Protein AF-A0A961DF35-F1 (afdb_monomer)

Structure (mmCIF, N/CA/C/O backbone):
data_AF-A0A961DF35-F1
#
_entry.id   AF-A0A961DF35-F1
#
loop_
_atom_site.group_PDB
_atom_site.id
_atom_site.type_symbol
_atom_site.label_atom_id
_atom_site.label_alt_id
_atom_site.label_comp_id
_atom_site.label_asym_id
_atom_site.label_entity_id
_atom_site.label_seq_id
_atom_site.pdbx_PDB_ins_code
_atom_site.Cartn_x
_atom_site.Cartn_y
_atom_site.Cartn_z
_atom_site.occupancy
_atom_site.B_iso_or_equiv
_atom_site.auth_seq_id
_atom_site.auth_comp_id
_atom_site.auth_asym_id
_atom_site.auth_atom_id
_atom_site.pdbx_PDB_model_num
ATOM 1 N N . MET A 1 1 ? -2.029 -60.016 58.759 1.00 46.59 1 MET A N 1
ATOM 2 C CA . MET A 1 1 ? -1.658 -59.426 57.454 1.00 46.59 1 MET A CA 1
ATOM 3 C C . MET A 1 1 ? -2.921 -59.156 56.657 1.00 46.59 1 MET A C 1
ATOM 5 O O . MET A 1 1 ? -3.630 -60.114 56.382 1.00 46.59 1 MET A O 1
ATOM 9 N N . LYS A 1 2 ? -3.191 -57.872 56.379 1.00 39.09 2 LYS A N 1
ATOM 10 C CA . LYS A 1 2 ? -4.059 -57.264 55.343 1.00 39.09 2 LYS A CA 1
ATOM 11 C C . LYS A 1 2 ? -4.532 -55.907 55.885 1.00 39.09 2 LYS A C 1
ATOM 13 O 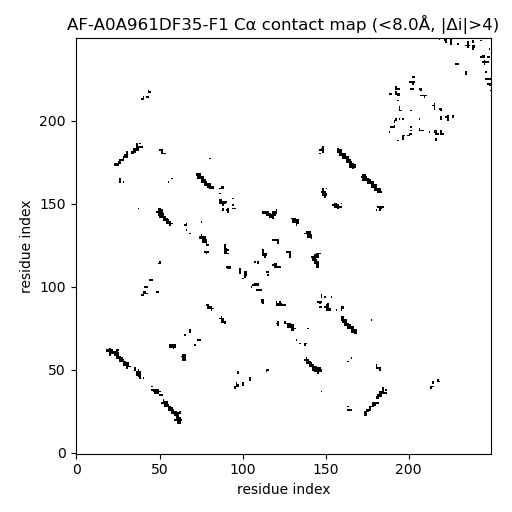O . LYS A 1 2 ? -5.566 -55.815 56.534 1.00 39.09 2 LYS A O 1
ATOM 18 N N . SER A 1 3 ? -3.703 -54.880 55.704 1.00 43.97 3 SER A N 1
ATOM 19 C CA . SER A 1 3 ? -4.090 -53.484 55.917 1.00 43.97 3 SER A CA 1
ATOM 20 C C . SER A 1 3 ? -4.811 -52.990 54.663 1.00 43.97 3 SER A C 1
ATOM 22 O O . SER A 1 3 ? -4.220 -52.988 53.583 1.00 43.97 3 SER A O 1
ATOM 24 N N . ASN A 1 4 ? -6.069 -52.580 54.802 1.00 43.69 4 ASN A N 1
ATOM 25 C CA . ASN A 1 4 ? -6.800 -51.889 53.746 1.00 43.69 4 ASN A CA 1
ATOM 26 C C . ASN A 1 4 ? -6.374 -50.418 53.738 1.00 43.69 4 ASN A C 1
ATOM 28 O O . ASN A 1 4 ? -6.646 -49.679 54.683 1.00 43.69 4 ASN A O 1
ATOM 32 N N . LEU A 1 5 ? -5.670 -50.015 52.682 1.00 39.44 5 LEU A N 1
ATOM 33 C CA . LEU A 1 5 ? -5.287 -48.633 52.433 1.00 39.44 5 LEU A CA 1
ATOM 34 C C . LEU A 1 5 ? -6.468 -47.923 51.756 1.00 39.44 5 LEU A C 1
ATOM 36 O O . LEU A 1 5 ? -6.766 -48.179 50.591 1.00 39.44 5 LEU A O 1
ATOM 40 N N . HIS A 1 6 ? -7.165 -47.060 52.494 1.00 45.16 6 HIS A N 1
ATOM 41 C CA . HIS A 1 6 ? -8.180 -46.177 51.926 1.00 45.16 6 HIS A CA 1
ATOM 42 C C . HIS A 1 6 ? -7.489 -44.996 51.237 1.00 45.16 6 HIS A C 1
ATOM 44 O O . HIS A 1 6 ? -6.895 -44.141 51.892 1.00 45.16 6 HIS A O 1
ATOM 50 N N . LEU A 1 7 ? -7.555 -44.968 49.906 1.00 39.41 7 LEU A N 1
ATOM 51 C CA . LEU A 1 7 ? -7.076 -43.863 49.087 1.00 39.41 7 LEU A CA 1
ATOM 52 C C . LEU A 1 7 ? -8.124 -42.738 49.127 1.00 39.41 7 LEU A C 1
ATOM 54 O O . LEU A 1 7 ? -9.166 -42.828 48.482 1.00 39.41 7 LEU A O 1
ATOM 58 N N . ILE A 1 8 ? -7.873 -41.699 49.923 1.00 47.50 8 ILE A N 1
ATOM 59 C CA . ILE A 1 8 ? -8.670 -40.467 49.909 1.00 47.50 8 ILE A CA 1
ATOM 60 C C . ILE A 1 8 ? -8.190 -39.638 48.715 1.00 47.50 8 ILE A C 1
ATOM 62 O O . ILE A 1 8 ? -7.089 -39.090 48.736 1.00 47.50 8 ILE A O 1
ATOM 66 N N . ALA A 1 9 ? -9.004 -39.563 47.663 1.00 43.66 9 ALA A N 1
ATOM 67 C CA . ALA A 1 9 ? -8.786 -38.630 46.567 1.00 43.66 9 ALA A CA 1
ATOM 68 C C . ALA A 1 9 ? -9.119 -37.212 47.058 1.00 43.66 9 ALA A C 1
ATOM 70 O O . ALA A 1 9 ? -10.285 -36.839 47.179 1.00 43.66 9 ALA A O 1
ATOM 71 N N . ALA A 1 10 ? -8.090 -36.432 47.386 1.00 44.31 10 ALA A N 1
ATOM 72 C CA . ALA A 1 10 ? -8.235 -35.007 47.639 1.00 44.31 10 ALA A CA 1
ATOM 73 C C . ALA A 1 10 ? -8.500 -34.297 46.304 1.00 44.31 10 ALA A C 1
ATOM 75 O O . ALA A 1 10 ? -7.601 -34.146 45.478 1.00 44.31 10 ALA A O 1
ATOM 76 N N . LEU A 1 11 ? -9.750 -33.885 46.084 1.00 46.22 11 LEU A N 1
ATOM 77 C CA . LEU A 1 11 ? -10.128 -33.010 44.982 1.00 46.22 11 LEU A CA 1
ATOM 78 C C . LEU A 1 11 ? -9.586 -31.607 45.282 1.00 46.22 11 LEU A C 1
ATOM 80 O O . LEU A 1 11 ? -10.230 -30.796 45.944 1.00 46.22 11 LEU A O 1
ATOM 84 N N . THR A 1 12 ? -8.364 -31.333 44.837 1.00 44.91 12 THR A N 1
ATOM 85 C CA . THR A 1 12 ? -7.814 -29.980 44.821 1.00 44.91 12 THR A CA 1
ATOM 86 C C . THR A 1 12 ? -8.573 -29.173 43.771 1.00 44.91 12 THR A C 1
ATOM 88 O O . THR A 1 12 ? -8.326 -29.329 42.575 1.00 44.91 12 THR A O 1
ATOM 91 N N . LEU A 1 13 ? -9.503 -28.314 44.201 1.00 45.47 13 LEU A N 1
ATOM 92 C CA . LEU A 1 13 ? -9.942 -27.194 43.373 1.00 45.47 13 LEU A CA 1
ATOM 93 C C . LEU A 1 13 ? -8.718 -26.301 43.141 1.00 45.47 13 LEU A C 1
ATOM 95 O O . LEU A 1 13 ? -8.320 -25.551 44.031 1.00 45.47 13 LEU A O 1
ATOM 99 N N . LEU A 1 14 ? -8.105 -26.397 41.959 1.00 47.91 14 LEU A N 1
ATOM 100 C CA . LEU A 1 14 ? -7.255 -25.313 41.488 1.00 47.91 14 LEU A CA 1
ATOM 101 C C . LEU A 1 14 ? -8.181 -24.114 41.248 1.00 47.91 14 LEU A C 1
ATOM 103 O O . LEU A 1 14 ? -9.128 -24.249 40.468 1.00 47.91 14 LEU A O 1
ATOM 107 N N . PRO A 1 15 ? -7.959 -22.954 41.889 1.00 42.84 15 PRO A N 1
ATOM 108 C CA . PRO A 1 15 ? -8.622 -21.747 41.440 1.00 42.84 15 PRO A CA 1
ATOM 109 C C . PRO A 1 15 ? -8.189 -21.529 39.991 1.00 42.84 15 PRO A C 1
ATOM 111 O O . PRO A 1 15 ? -6.993 -21.476 39.696 1.00 42.84 15 PRO A O 1
ATOM 114 N N . ALA A 1 16 ? -9.157 -21.448 39.078 1.00 50.25 16 ALA A N 1
ATOM 115 C CA . ALA A 1 16 ? -8.891 -20.889 37.768 1.00 50.25 16 ALA A CA 1
ATOM 116 C C . ALA A 1 16 ? -8.301 -19.499 38.025 1.00 50.25 16 ALA A C 1
ATOM 118 O O . ALA A 1 16 ? -8.967 -18.634 38.595 1.00 50.25 16 ALA A O 1
ATOM 119 N N . LEU A 1 17 ? -7.026 -19.317 37.682 1.00 45.19 17 LEU A N 1
ATOM 120 C CA . LEU A 1 17 ? -6.417 -18.003 37.571 1.00 45.19 17 LEU A CA 1
ATOM 121 C C . LEU A 1 17 ? -7.145 -17.306 36.423 1.00 45.19 17 LEU A C 1
ATOM 123 O O . LEU A 1 17 ? -6.723 -17.368 35.273 1.00 45.19 17 LEU A O 1
ATOM 127 N N . GLY A 1 18 ? -8.300 -16.718 36.728 1.00 45.34 18 GLY A N 1
ATOM 128 C CA . GLY A 1 18 ? -8.910 -15.735 35.861 1.00 45.34 18 GLY A CA 1
ATOM 129 C C . GLY A 1 18 ? -7.919 -14.590 35.787 1.00 45.34 18 GLY A C 1
ATOM 130 O O . GLY A 1 18 ? -7.706 -13.892 36.780 1.00 45.34 18 GLY A O 1
ATOM 131 N N . PHE A 1 19 ? -7.270 -14.426 34.638 1.00 51.25 19 PHE A N 1
ATOM 132 C CA . PHE A 1 19 ? -6.695 -13.138 34.301 1.00 51.25 19 PHE A CA 1
ATOM 133 C C . PHE A 1 19 ? -7.873 -12.178 34.310 1.00 51.25 19 PHE A C 1
ATOM 135 O O . PHE A 1 19 ? -8.698 -12.220 33.410 1.00 51.25 19 PHE A O 1
ATOM 142 N N . ALA A 1 20 ? -8.019 -11.391 35.372 1.00 46.53 20 ALA A N 1
ATOM 143 C CA . ALA A 1 20 ? -8.987 -10.318 35.361 1.00 46.53 20 ALA A CA 1
ATOM 144 C C . ALA A 1 20 ? -8.526 -9.350 34.268 1.00 46.53 20 ALA A C 1
ATOM 146 O O . ALA A 1 20 ? -7.586 -8.580 34.480 1.00 46.53 20 ALA A O 1
ATOM 147 N N . GLY A 1 21 ? -9.156 -9.410 33.090 1.00 53.19 21 GLY A N 1
ATOM 148 C CA . GLY A 1 21 ? -9.178 -8.261 32.193 1.00 53.19 21 GLY A CA 1
ATOM 149 C C . GLY A 1 21 ? -9.556 -7.050 33.039 1.00 53.19 21 GLY A C 1
ATOM 150 O O . GLY A 1 21 ? -10.399 -7.166 33.930 1.00 53.19 21 GLY A O 1
ATOM 151 N N . GLY A 1 22 ? -8.877 -5.917 32.857 1.00 61.47 22 GLY A N 1
ATOM 152 C CA . GLY A 1 22 ? -8.989 -4.733 33.723 1.00 61.47 22 GLY A CA 1
ATOM 153 C C . GLY A 1 22 ? -10.364 -4.043 33.716 1.00 61.47 22 GLY A C 1
ATOM 154 O O . GLY A 1 22 ? -10.433 -2.829 33.876 1.00 61.47 22 GLY A O 1
ATOM 155 N N . GLY A 1 23 ? -11.451 -4.779 33.470 1.00 83.44 23 GLY A N 1
ATOM 156 C CA . GLY A 1 23 ? -12.810 -4.298 33.265 1.00 83.44 23 GLY A CA 1
ATOM 157 C C . GLY A 1 23 ? -13.023 -3.672 31.890 1.00 83.44 23 GLY A C 1
ATOM 158 O O . GLY A 1 23 ? -14.072 -3.078 31.658 1.00 83.44 23 GLY A O 1
ATOM 159 N N . GLN A 1 24 ? -12.041 -3.765 30.990 1.00 91.56 24 GLN A N 1
ATOM 160 C CA . GLN A 1 24 ? -12.031 -3.070 29.706 1.00 91.56 24 GLN A CA 1
ATOM 161 C C . GLN A 1 24 ? -11.663 -4.019 28.575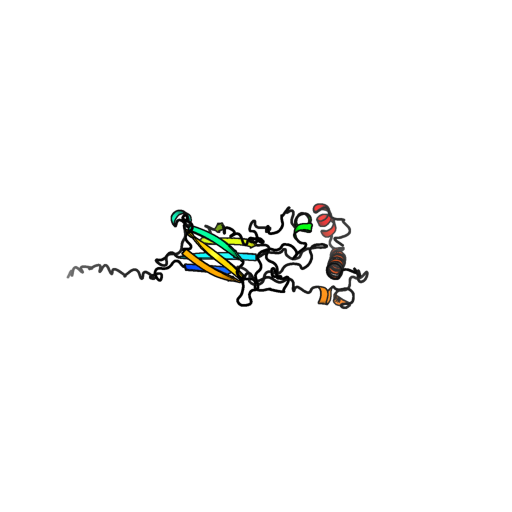 1.00 91.56 24 GLN A C 1
ATOM 163 O O . GLN A 1 24 ? -10.794 -4.879 28.722 1.00 91.56 24 GLN A O 1
ATOM 168 N N . TRP A 1 25 ? -12.328 -3.834 27.438 1.00 97.00 25 TRP A N 1
ATOM 169 C CA . TRP A 1 25 ? -11.960 -4.499 26.198 1.00 97.00 25 TRP A CA 1
ATOM 170 C C . TRP A 1 25 ? -10.562 -4.065 25.772 1.00 97.00 25 TRP A C 1
ATOM 172 O O . TRP A 1 25 ? -10.162 -2.920 25.977 1.00 97.00 25 TRP A O 1
ATOM 182 N N . THR A 1 26 ? -9.831 -4.978 25.148 1.00 98.00 26 THR A N 1
ATOM 183 C CA . THR A 1 26 ? -8.475 -4.715 24.664 1.00 98.00 26 THR A CA 1
ATOM 184 C C . THR A 1 26 ? -8.369 -5.118 23.204 1.00 98.00 26 THR A C 1
ATOM 186 O O . THR A 1 26 ? -8.870 -6.169 22.808 1.00 98.00 26 THR A O 1
ATOM 189 N N . VAL A 1 27 ? -7.690 -4.299 22.403 1.00 98.50 27 VAL A N 1
ATOM 190 C CA . VAL A 1 27 ? -7.292 -4.646 21.038 1.00 98.50 27 VAL A CA 1
ATOM 191 C C . VAL A 1 27 ? -5.782 -4.527 20.914 1.00 98.50 27 VAL A C 1
ATOM 193 O O . VAL A 1 27 ? -5.197 -3.509 21.279 1.00 98.50 27 VAL A O 1
ATOM 196 N N . VAL A 1 28 ? -5.154 -5.582 20.409 1.00 98.06 28 VAL A N 1
ATOM 197 C CA . VAL A 1 28 ? -3.741 -5.588 20.034 1.00 98.06 28 VAL A CA 1
ATOM 198 C C . VAL A 1 28 ? -3.697 -5.670 18.523 1.00 98.06 28 VAL A C 1
ATOM 200 O O . VAL A 1 28 ? -4.260 -6.600 17.951 1.00 98.06 28 VAL A O 1
ATOM 203 N N . ALA A 1 29 ? -3.053 -4.701 17.883 1.00 98.12 29 ALA A N 1
ATOM 204 C CA . ALA A 1 29 ? -2.941 -4.646 16.436 1.00 98.12 29 ALA A CA 1
ATOM 205 C C . ALA A 1 29 ? -1.481 -4.490 16.007 1.00 98.12 29 ALA A C 1
ATOM 207 O O . ALA A 1 29 ? -0.665 -3.928 16.741 1.00 98.12 29 ALA A O 1
ATOM 208 N N . TRP A 1 30 ? -1.147 -5.018 14.834 1.00 97.75 30 TRP A N 1
ATOM 209 C CA . TRP A 1 30 ? 0.216 -5.019 14.304 1.00 97.75 30 TRP A CA 1
ATOM 210 C C . TRP A 1 30 ? 0.219 -5.074 12.776 1.00 97.75 30 TRP A C 1
ATOM 212 O O . TRP A 1 30 ? -0.749 -5.501 12.150 1.00 97.75 30 TRP A O 1
ATOM 222 N N . ASN A 1 31 ? 1.337 -4.670 12.179 1.00 96.69 31 ASN A N 1
ATOM 223 C CA . ASN A 1 31 ? 1.632 -4.900 10.770 1.00 96.69 31 ASN A CA 1
ATOM 224 C C . ASN A 1 31 ? 2.370 -6.246 10.603 1.00 96.69 31 ASN A C 1
ATOM 226 O O . ASN A 1 31 ? 3.185 -6.608 11.452 1.00 96.69 31 ASN A O 1
ATOM 230 N N . ASN A 1 32 ? 2.087 -7.001 9.536 1.00 91.50 32 ASN A N 1
ATOM 231 C CA . ASN A 1 32 ? 2.604 -8.370 9.379 1.00 91.50 32 ASN A CA 1
ATOM 232 C C . ASN A 1 32 ? 4.050 -8.491 8.846 1.00 91.50 32 ASN A C 1
ATOM 234 O O . ASN A 1 32 ? 4.631 -9.566 8.978 1.00 91.50 32 ASN A O 1
ATOM 238 N N . LEU A 1 33 ? 4.620 -7.441 8.242 1.00 85.94 33 LEU A N 1
ATOM 239 C CA . LEU A 1 33 ? 5.850 -7.524 7.433 1.00 85.94 33 LEU A CA 1
ATOM 240 C C . LEU A 1 33 ? 6.929 -6.503 7.842 1.00 85.94 33 LEU A C 1
ATOM 242 O O . LEU A 1 33 ? 8.110 -6.708 7.575 1.00 85.94 33 LEU A O 1
ATOM 246 N N . GLY A 1 34 ? 6.546 -5.424 8.523 1.00 86.50 34 GLY A N 1
ATOM 247 C CA . GLY A 1 34 ? 7.361 -4.240 8.777 1.00 86.50 34 GLY A CA 1
ATOM 248 C C . GLY A 1 34 ? 7.177 -3.174 7.691 1.00 86.50 34 GLY A C 1
ATOM 249 O O . GLY A 1 34 ? 6.054 -2.796 7.362 1.00 86.50 34 GLY A O 1
ATOM 250 N N . MET A 1 35 ? 8.291 -2.662 7.160 1.00 93.12 35 MET A N 1
ATOM 251 C CA . MET A 1 35 ? 8.297 -1.691 6.059 1.00 93.12 35 MET A CA 1
ATOM 252 C C . MET A 1 35 ? 7.884 -2.356 4.748 1.00 93.12 35 MET A C 1
ATOM 254 O O . MET A 1 35 ? 8.651 -3.136 4.183 1.00 93.12 35 MET A O 1
ATOM 258 N N . HIS A 1 36 ? 6.704 -2.011 4.232 1.00 94.94 36 HIS A N 1
ATOM 259 C CA . HIS A 1 36 ? 6.323 -2.394 2.874 1.00 94.94 36 HIS A CA 1
ATOM 260 C C . HIS A 1 36 ? 7.026 -1.493 1.855 1.00 94.94 36 HIS A C 1
ATOM 262 O O . HIS A 1 36 ? 7.040 -0.273 2.005 1.00 94.94 36 HIS A O 1
ATOM 268 N N . CYS A 1 37 ? 7.615 -2.074 0.815 1.00 93.75 37 CYS A N 1
ATOM 269 C CA . CYS A 1 37 ? 8.193 -1.300 -0.283 1.00 93.75 37 CYS A CA 1
ATOM 270 C C . CYS A 1 37 ? 7.149 -1.123 -1.390 1.00 93.75 37 CYS A C 1
ATOM 272 O O . CYS A 1 37 ? 6.456 -2.077 -1.726 1.00 93.75 37 CYS A O 1
ATOM 274 N N . MET A 1 38 ? 7.064 0.060 -1.985 1.00 94.81 38 MET A N 1
ATOM 275 C CA . MET A 1 38 ? 6.257 0.317 -3.178 1.00 94.81 38 MET A CA 1
ATOM 276 C C . MET A 1 38 ? 7.079 1.051 -4.233 1.00 94.81 38 MET A C 1
ATOM 278 O O . MET A 1 38 ? 8.038 1.745 -3.901 1.00 94.81 38 MET A O 1
ATOM 282 N N . ASP A 1 39 ? 6.700 0.931 -5.501 1.00 95.06 39 ASP A N 1
ATOM 283 C CA . ASP A 1 39 ? 7.318 1.731 -6.556 1.00 95.06 39 ASP A CA 1
ATOM 284 C C . ASP A 1 39 ? 6.881 3.198 -6.499 1.00 95.06 39 ASP A C 1
ATOM 286 O O . ASP A 1 39 ? 5.720 3.521 -6.223 1.00 95.06 39 ASP A O 1
ATOM 290 N N . ASP A 1 40 ? 7.816 4.084 -6.842 1.00 93.81 40 ASP A N 1
ATOM 291 C CA . ASP A 1 40 ? 7.574 5.514 -7.028 1.00 93.81 40 ASP A CA 1
ATOM 292 C C . ASP A 1 40 ? 6.970 5.863 -8.403 1.00 93.81 40 ASP A C 1
ATOM 294 O O . ASP A 1 40 ? 6.584 7.016 -8.618 1.00 93.81 40 ASP A O 1
ATOM 298 N N . ASP A 1 41 ? 6.921 4.908 -9.336 1.00 95.31 41 ASP A N 1
ATOM 299 C CA . ASP A 1 41 ? 6.324 5.013 -10.671 1.00 95.31 41 ASP A CA 1
ATOM 300 C C . ASP A 1 41 ? 6.032 3.622 -11.253 1.00 95.31 41 ASP A C 1
ATOM 302 O O . ASP A 1 41 ? 6.829 2.698 -11.094 1.00 95.31 41 ASP A O 1
ATOM 306 N N . TYR A 1 42 ? 4.904 3.500 -11.955 1.00 97.06 42 TYR A N 1
ATOM 307 C CA . TYR A 1 42 ? 4.407 2.237 -12.514 1.00 97.06 42 TYR A CA 1
ATOM 308 C C . TYR A 1 42 ? 4.384 2.224 -14.053 1.00 97.06 42 TYR A C 1
ATOM 310 O O . TYR A 1 42 ? 3.817 1.320 -14.656 1.00 97.06 42 TYR A O 1
ATOM 318 N N . SER A 1 43 ? 4.992 3.212 -14.718 1.00 96.81 43 SER A N 1
ATOM 319 C CA . SER A 1 43 ? 4.847 3.403 -16.170 1.00 96.81 43 SER A CA 1
ATOM 320 C C . SER A 1 43 ? 5.669 2.452 -17.044 1.00 96.81 43 SER A C 1
ATOM 322 O O . SER A 1 43 ? 5.463 2.413 -18.256 1.00 96.81 43 SER A O 1
ATOM 324 N N . VAL A 1 44 ? 6.599 1.699 -16.446 1.00 96.12 44 VAL A N 1
ATOM 325 C CA . VAL A 1 44 ? 7.497 0.768 -17.154 1.00 96.12 44 VAL A CA 1
ATOM 326 C C . VAL A 1 44 ? 7.353 -0.654 -16.611 1.00 96.12 44 VAL A C 1
ATOM 328 O O . VAL A 1 44 ? 7.014 -1.565 -17.355 1.00 96.12 44 VAL A O 1
ATOM 331 N N . PHE A 1 45 ? 7.580 -0.849 -15.310 1.00 94.94 45 PHE A N 1
ATOM 332 C CA . PHE A 1 45 ? 7.312 -2.098 -14.594 1.00 94.94 45 PHE A CA 1
ATOM 333 C C . PHE A 1 45 ? 7.033 -1.800 -13.118 1.00 94.94 45 PHE A C 1
ATOM 335 O O . PHE A 1 45 ? 7.292 -0.687 -12.656 1.00 94.94 45 PHE A O 1
ATOM 342 N N . SER A 1 46 ? 6.568 -2.809 -12.374 1.00 94.44 46 SER A N 1
ATOM 343 C CA . SER A 1 46 ? 6.479 -2.757 -10.913 1.00 94.44 46 SER A CA 1
ATOM 344 C C . SER A 1 46 ? 7.260 -3.891 -10.253 1.00 94.44 46 SER A C 1
ATOM 346 O O . SER A 1 46 ? 7.218 -5.033 -10.706 1.00 94.44 46 SER A O 1
ATOM 348 N N . ILE A 1 47 ? 7.970 -3.551 -9.181 1.00 93.69 47 ILE A N 1
ATOM 349 C CA . ILE A 1 47 ? 8.517 -4.480 -8.194 1.00 93.69 47 ILE A CA 1
ATOM 350 C C . ILE A 1 47 ? 7.419 -4.830 -7.192 1.00 93.69 47 ILE A C 1
ATOM 352 O O . ILE A 1 47 ? 7.152 -6.008 -6.959 1.00 93.69 47 ILE A O 1
ATOM 356 N N . LEU A 1 48 ? 6.787 -3.812 -6.597 1.00 94.69 48 LEU A N 1
ATOM 357 C CA . LEU A 1 48 ? 5.727 -3.977 -5.608 1.00 94.69 48 LEU A CA 1
ATOM 358 C C . LEU A 1 48 ? 4.693 -2.841 -5.702 1.00 94.69 48 LEU A C 1
ATOM 360 O O . LEU A 1 48 ? 5.067 -1.672 -5.820 1.00 94.69 48 LEU A O 1
ATOM 364 N N . PRO A 1 49 ? 3.392 -3.161 -5.578 1.00 96.50 49 PRO A N 1
ATOM 365 C CA . PRO A 1 49 ? 2.324 -2.168 -5.538 1.00 96.50 49 PRO A CA 1
ATOM 366 C C . PRO A 1 49 ? 2.293 -1.420 -4.194 1.00 96.50 49 PRO A C 1
ATOM 368 O O . PRO A 1 49 ? 2.877 -1.895 -3.209 1.00 96.50 49 PRO A O 1
ATOM 371 N N . PRO A 1 50 ? 1.537 -0.308 -4.094 1.00 96.94 50 PRO A N 1
ATOM 372 C CA . PRO A 1 50 ? 1.157 0.249 -2.803 1.00 96.94 50 PRO A CA 1
ATOM 373 C C . PRO A 1 50 ? 0.364 -0.811 -2.033 1.00 96.94 50 PRO A C 1
ATOM 375 O O . PRO A 1 50 ? -0.630 -1.345 -2.534 1.00 96.94 50 PRO A O 1
ATOM 378 N N . PHE A 1 51 ? 0.820 -1.158 -0.832 1.00 97.19 51 PHE A N 1
ATOM 379 C CA . PHE A 1 51 ? 0.227 -2.238 -0.053 1.00 97.19 51 PHE A CA 1
ATOM 380 C C . PHE A 1 51 ? 0.609 -2.111 1.421 1.00 97.19 51 PHE A C 1
ATOM 382 O O . PHE A 1 51 ? 1.685 -1.634 1.779 1.00 97.19 51 PHE A O 1
ATOM 389 N N . ASN A 1 52 ? -0.262 -2.597 2.293 1.00 97.62 52 ASN A N 1
ATOM 390 C CA . ASN A 1 52 ? 0.041 -2.853 3.688 1.00 97.62 52 ASN A CA 1
ATOM 391 C C . ASN A 1 52 ? -0.960 -3.877 4.224 1.00 97.62 52 ASN A C 1
ATOM 393 O O . ASN A 1 52 ? -2.098 -3.938 3.752 1.00 97.62 52 ASN A O 1
ATOM 397 N N . THR A 1 53 ? -0.539 -4.684 5.194 1.00 97.69 53 THR A N 1
ATOM 398 C CA . THR A 1 53 ? -1.433 -5.609 5.895 1.00 97.69 53 THR A CA 1
ATOM 399 C C . THR A 1 53 ? -1.344 -5.363 7.384 1.00 97.69 53 THR A C 1
ATOM 401 O O . THR A 1 53 ? -0.264 -5.465 7.975 1.00 97.69 53 THR A O 1
ATOM 404 N N . ILE A 1 54 ? -2.495 -5.070 7.980 1.00 98.31 54 ILE A N 1
ATOM 405 C CA . ILE A 1 54 ? -2.636 -4.907 9.423 1.00 98.31 54 ILE A CA 1
ATOM 406 C C . ILE A 1 54 ? -3.560 -5.981 9.982 1.00 98.31 54 ILE A C 1
ATOM 408 O O . ILE A 1 54 ? -4.560 -6.344 9.363 1.00 98.31 54 ILE A O 1
ATOM 412 N N . ASN A 1 55 ? -3.227 -6.461 11.170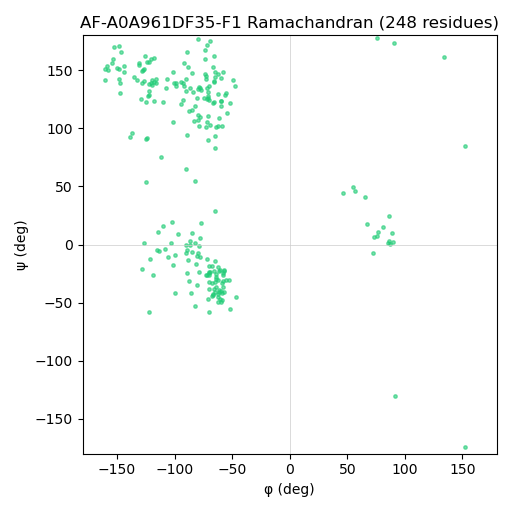 1.00 98.44 55 ASN A N 1
ATOM 413 C CA . ASN A 1 55 ? -3.974 -7.475 11.896 1.00 98.44 55 ASN A CA 1
ATOM 414 C C . ASN A 1 55 ? -4.394 -6.948 13.263 1.00 98.44 55 ASN A C 1
ATOM 416 O O . ASN A 1 55 ? -3.762 -6.033 13.794 1.00 98.44 55 ASN A O 1
ATOM 420 N N . ALA A 1 56 ? -5.443 -7.531 13.837 1.00 98.62 56 ALA A N 1
ATOM 421 C CA . ALA A 1 56 ? -5.925 -7.190 15.164 1.00 98.62 56 ALA A CA 1
ATOM 422 C C . ALA A 1 56 ? -6.528 -8.395 15.896 1.00 98.62 56 ALA A C 1
ATOM 424 O O . ALA A 1 56 ? -7.422 -9.070 15.388 1.00 98.62 56 ALA A O 1
ATOM 425 N N . GLN A 1 57 ? -6.093 -8.616 17.133 1.00 97.94 57 GLN A N 1
ATOM 426 C CA . GLN A 1 57 ? -6.723 -9.531 18.082 1.00 97.94 57 GLN A CA 1
ATOM 427 C C . GLN A 1 57 ? -7.461 -8.747 19.157 1.00 97.94 57 GLN A C 1
ATOM 429 O O . GLN A 1 57 ? -7.000 -7.699 19.612 1.00 97.94 57 GLN A O 1
ATOM 434 N N . VAL A 1 58 ? -8.614 -9.271 19.563 1.00 98.38 58 VAL A N 1
ATOM 435 C CA . VAL A 1 58 ? -9.507 -8.621 20.522 1.00 98.38 58 VAL A CA 1
ATOM 436 C C . VAL A 1 58 ? -9.666 -9.515 21.741 1.00 98.38 58 VAL A C 1
ATOM 438 O O . VAL A 1 58 ? -9.851 -10.722 21.606 1.00 98.38 58 VAL A O 1
ATOM 441 N N . MET A 1 59 ? -9.619 -8.915 22.925 1.00 97.94 59 MET A N 1
ATOM 442 C CA . MET A 1 59 ? -9.985 -9.548 24.188 1.00 97.94 59 MET A CA 1
ATOM 443 C C . MET A 1 59 ? -11.175 -8.809 24.803 1.00 97.94 59 MET A C 1
ATOM 445 O O . MET A 1 59 ? -11.242 -7.576 24.741 1.00 97.94 59 MET A O 1
ATOM 449 N N . ASP A 1 60 ? -12.110 -9.560 25.382 1.00 96.69 60 ASP A N 1
ATOM 450 C CA . ASP A 1 60 ? -13.255 -8.993 26.095 1.00 96.69 60 ASP A CA 1
ATOM 451 C C . ASP A 1 60 ? -12.839 -8.312 27.414 1.00 96.69 60 ASP A C 1
ATOM 453 O O . ASP A 1 60 ? -11.683 -8.358 27.840 1.00 96.69 60 ASP A O 1
ATOM 457 N N . ALA A 1 61 ? -13.800 -7.676 28.087 1.00 94.62 61 ALA A N 1
ATOM 458 C CA . ALA A 1 61 ? -13.560 -7.004 29.366 1.00 94.62 61 ALA A CA 1
ATOM 459 C C . ALA A 1 61 ? -13.104 -7.943 30.500 1.00 94.62 61 ALA A C 1
ATOM 461 O O . ALA A 1 61 ? -12.535 -7.471 31.486 1.00 94.62 61 ALA A O 1
ATOM 462 N N . ALA A 1 62 ? -13.350 -9.249 30.368 1.00 94.88 62 ALA A N 1
ATOM 463 C CA . ALA A 1 62 ? -12.891 -10.274 31.296 1.00 94.88 62 ALA A CA 1
ATOM 464 C C . ALA A 1 62 ? -11.505 -10.828 30.923 1.00 94.88 62 ALA A C 1
ATOM 466 O O . ALA A 1 62 ? -10.944 -11.586 31.706 1.00 94.88 62 ALA A O 1
ATOM 467 N N . GLY A 1 63 ? -10.921 -10.413 29.795 1.00 94.56 63 GLY A N 1
ATOM 468 C CA . GLY A 1 63 ? -9.609 -10.856 29.325 1.00 94.56 63 GLY A CA 1
ATOM 469 C C . GLY A 1 63 ? -9.647 -12.114 28.455 1.00 94.56 63 GLY A C 1
ATOM 470 O O . GLY A 1 63 ? -8.592 -12.675 28.164 1.00 94.56 63 GLY A O 1
ATOM 471 N N . HIS A 1 64 ? -10.823 -12.578 28.025 1.00 95.44 64 HIS A N 1
ATOM 472 C CA . HIS A 1 64 ? -10.917 -13.717 27.115 1.00 95.44 64 HIS A CA 1
ATOM 473 C C . HIS A 1 64 ? -10.648 -13.287 25.678 1.00 95.44 64 HIS A C 1
ATOM 475 O O . HIS A 1 64 ? -11.224 -12.313 25.194 1.00 95.44 64 HIS A O 1
ATOM 481 N N . LEU A 1 65 ? -9.818 -14.059 24.973 1.00 97.00 65 LEU A N 1
ATOM 482 C CA . LEU A 1 65 ? -9.612 -13.887 23.540 1.00 97.00 65 LEU A CA 1
ATOM 483 C C . LEU A 1 65 ? -10.927 -14.122 22.787 1.00 97.00 65 LEU A C 1
ATOM 485 O O . LEU A 1 65 ? -11.576 -15.159 22.949 1.00 97.00 65 LEU A O 1
ATOM 489 N N . ILE A 1 66 ? -11.289 -13.177 21.924 1.00 97.62 66 ILE A N 1
ATOM 490 C CA . ILE A 1 66 ? -12.417 -13.336 21.015 1.00 97.62 66 ILE A CA 1
ATOM 491 C C . ILE A 1 66 ? -12.048 -14.348 19.932 1.00 97.62 66 ILE A C 1
ATOM 493 O O . ILE A 1 66 ? -11.059 -14.179 19.226 1.00 97.62 66 ILE A O 1
ATOM 497 N N . THR A 1 67 ? -12.872 -15.384 19.795 1.00 97.00 67 THR A N 1
ATOM 498 C CA . THR A 1 67 ? -12.749 -16.440 18.769 1.00 97.00 67 THR A CA 1
ATOM 499 C C . THR A 1 67 ? -13.990 -16.550 17.878 1.00 97.00 67 THR A C 1
ATOM 501 O O . THR A 1 67 ? -13.946 -17.170 16.821 1.00 97.00 67 THR A O 1
ATOM 504 N N . ASP A 1 68 ? -15.089 -15.902 18.269 1.00 97.12 68 ASP A N 1
ATOM 505 C CA . ASP A 1 68 ? -16.295 -15.739 17.463 1.00 97.12 68 ASP A CA 1
ATOM 506 C C . ASP A 1 68 ? -16.792 -14.289 17.614 1.00 97.12 68 ASP A C 1
ATOM 508 O O . ASP A 1 68 ? -17.466 -13.953 18.596 1.00 97.12 68 ASP A O 1
ATOM 512 N N . PRO A 1 69 ? -16.434 -13.387 16.683 1.00 97.56 69 PRO A N 1
ATOM 513 C CA . PRO A 1 69 ? -16.812 -11.982 16.784 1.00 97.56 69 PRO A CA 1
ATOM 514 C C . PRO A 1 69 ? -18.311 -11.744 16.584 1.00 97.56 69 PRO A C 1
ATOM 516 O O . PRO A 1 69 ? -18.838 -10.748 17.081 1.00 97.56 69 PRO A O 1
ATOM 519 N N . MET A 1 70 ? -19.011 -12.653 15.896 1.00 96.81 70 MET A N 1
ATOM 520 C CA . MET A 1 70 ? -20.458 -12.561 15.720 1.00 96.81 70 MET A CA 1
ATOM 521 C C . MET A 1 70 ? -21.167 -12.860 17.038 1.00 96.81 70 MET A C 1
ATOM 523 O O . MET A 1 70 ? -22.022 -12.078 17.454 1.00 96.81 70 MET A O 1
ATOM 527 N N . ALA A 1 71 ? -20.772 -13.933 17.729 1.00 96.88 71 ALA A N 1
ATOM 528 C CA . ALA A 1 71 ? -21.292 -14.255 19.058 1.00 96.88 71 ALA A CA 1
ATOM 529 C C . ALA A 1 71 ? -20.926 -13.185 20.098 1.00 96.88 71 ALA A C 1
ATOM 531 O O . ALA A 1 71 ? -21.742 -12.854 20.957 1.00 96.88 71 ALA A O 1
ATOM 532 N N . ALA A 1 72 ? -19.730 -12.598 19.992 1.00 96.62 72 ALA A N 1
ATOM 533 C CA . ALA A 1 72 ? -19.306 -11.477 20.829 1.00 96.62 72 ALA A CA 1
ATOM 534 C C . ALA A 1 72 ? -20.014 -10.150 20.488 1.00 96.62 72 ALA A C 1
ATOM 536 O O . ALA A 1 72 ? -19.921 -9.192 21.255 1.00 96.62 72 ALA A O 1
ATOM 537 N N . GLY A 1 73 ? -20.717 -10.074 19.352 1.00 97.38 73 GLY A N 1
ATOM 538 C CA . GLY A 1 73 ? -21.435 -8.879 18.920 1.00 97.38 73 GLY A CA 1
ATOM 539 C C . GLY A 1 73 ? -20.512 -7.704 18.598 1.00 97.38 73 GLY A C 1
ATOM 540 O O . GLY A 1 73 ? -20.840 -6.568 18.953 1.00 97.38 73 GLY A O 1
ATOM 541 N N . ILE A 1 74 ? -19.376 -7.958 17.938 1.00 98.50 74 ILE A N 1
ATOM 542 C CA . ILE A 1 74 ? -18.386 -6.928 17.597 1.00 98.50 74 ILE A CA 1
ATOM 543 C C . ILE A 1 74 ? -18.068 -6.855 16.100 1.00 98.50 74 ILE A C 1
ATOM 545 O O . ILE A 1 74 ? -18.191 -7.821 15.352 1.00 98.50 74 ILE A O 1
ATOM 549 N N . THR A 1 75 ? -17.580 -5.691 15.682 1.00 98.31 75 THR A N 1
ATOM 550 C CA . THR A 1 75 ? -16.914 -5.459 14.395 1.00 98.31 75 THR A CA 1
ATOM 551 C C . THR A 1 75 ? -15.606 -4.715 14.632 1.00 98.31 75 THR A C 1
ATOM 553 O O . THR A 1 75 ? -15.468 -4.005 15.631 1.00 98.31 75 THR A O 1
ATOM 556 N N . VAL A 1 76 ? -14.648 -4.865 13.718 1.00 98.81 76 VAL A N 1
ATOM 557 C CA . VAL A 1 76 ? -13.378 -4.136 13.773 1.00 98.81 76 VAL A CA 1
ATOM 558 C C . VAL A 1 76 ? -13.192 -3.340 12.493 1.00 98.81 76 VAL A C 1
ATOM 560 O O . VAL A 1 76 ? -13.400 -3.848 11.388 1.00 98.81 76 VAL A O 1
ATOM 563 N N . THR A 1 77 ? -12.825 -2.074 12.649 1.00 98.81 77 THR A N 1
ATOM 564 C CA . THR A 1 77 ? -12.556 -1.148 11.548 1.00 98.81 77 THR A CA 1
ATOM 565 C C . THR A 1 77 ? -11.176 -0.527 11.685 1.00 98.81 77 THR A C 1
ATOM 567 O O . THR A 1 77 ? -10.626 -0.502 12.784 1.00 98.81 77 THR A O 1
ATOM 570 N N . TYR A 1 78 ? -10.656 0.037 10.601 1.00 98.88 78 TYR A N 1
ATOM 571 C CA . TYR A 1 78 ? -9.502 0.924 10.620 1.00 98.88 78 TYR A CA 1
ATOM 572 C C . TYR A 1 78 ? -9.801 2.252 9.920 1.00 98.88 78 TYR A C 1
ATOM 574 O O . TYR A 1 78 ? -10.620 2.317 9.004 1.00 98.88 78 TYR A O 1
ATOM 582 N N . GLU A 1 79 ? -9.131 3.312 10.350 1.00 98.81 79 GLU A N 1
ATOM 583 C CA . GLU A 1 79 ? -9.158 4.643 9.737 1.00 98.81 79 GLU A CA 1
ATOM 584 C C . GLU A 1 79 ? -7.786 5.310 9.890 1.00 98.81 79 GLU A C 1
ATOM 586 O O . GLU A 1 79 ? -6.949 4.829 10.653 1.00 98.81 79 GLU A O 1
ATOM 591 N N . ALA A 1 80 ? -7.508 6.392 9.167 1.00 98.75 80 ALA A N 1
ATOM 592 C CA . ALA A 1 80 ? -6.232 7.082 9.293 1.00 98.75 80 ALA A CA 1
ATOM 593 C C . ALA A 1 80 ? -6.173 7.849 10.616 1.00 98.75 80 ALA A C 1
ATOM 595 O O . ALA A 1 80 ? -7.165 8.437 11.058 1.00 98.75 80 ALA A O 1
ATOM 596 N N . ALA A 1 81 ? -4.995 7.866 11.232 1.00 98.62 81 ALA A N 1
ATOM 597 C CA . ALA A 1 81 ? -4.717 8.626 12.440 1.00 98.62 81 ALA A CA 1
ATOM 598 C C . ALA A 1 81 ? -3.588 9.621 12.176 1.00 98.62 81 ALA A C 1
ATOM 600 O O . ALA A 1 81 ? -2.599 9.302 11.517 1.00 98.62 81 ALA A O 1
ATOM 601 N N . ALA A 1 82 ? -3.736 10.836 12.701 1.00 98.25 82 ALA A N 1
ATOM 602 C CA . ALA A 1 82 ? -2.645 11.795 12.698 1.00 98.25 82 ALA A CA 1
ATOM 603 C C . ALA A 1 82 ? -1.556 11.338 13.676 1.00 98.25 82 ALA A C 1
ATOM 605 O O . ALA A 1 82 ? -1.858 10.917 14.797 1.00 98.25 82 ALA A O 1
ATOM 606 N N . ASN A 1 83 ? -0.295 11.442 13.266 1.00 94.88 83 ASN A N 1
ATOM 607 C CA . ASN A 1 83 ? 0.829 11.305 14.183 1.00 94.88 83 ASN A CA 1
ATOM 608 C C . ASN A 1 83 ? 0.929 12.544 15.110 1.00 94.88 83 ASN A C 1
ATOM 610 O O . ASN A 1 83 ? 0.212 13.528 14.901 1.00 94.88 83 ASN A O 1
ATOM 614 N N . PRO A 1 84 ? 1.795 12.531 16.143 1.00 95.00 84 PRO A N 1
ATOM 615 C CA . PRO A 1 84 ? 1.944 13.667 17.061 1.00 95.00 84 PRO A CA 1
ATOM 616 C C . PRO A 1 84 ? 2.319 14.998 16.390 1.00 95.00 84 PRO A C 1
ATOM 618 O O . PRO A 1 84 ? 2.021 16.054 16.943 1.00 95.00 84 PRO A O 1
ATOM 621 N N . ASP A 1 85 ? 2.914 14.949 15.196 1.00 93.69 85 ASP A N 1
ATOM 622 C CA . ASP A 1 85 ? 3.286 16.124 14.402 1.00 93.69 85 ASP A CA 1
ATOM 623 C C . ASP A 1 85 ? 2.132 16.627 13.507 1.00 93.69 85 ASP A C 1
ATOM 625 O O . ASP A 1 85 ? 2.278 17.613 12.786 1.00 93.69 85 ASP A O 1
ATOM 629 N N . GLY A 1 86 ? 0.972 15.963 13.543 1.00 95.88 86 GLY A N 1
ATOM 630 C CA . GLY A 1 86 ? -0.220 16.307 12.766 1.00 95.88 86 GLY A CA 1
ATOM 631 C C . GLY A 1 86 ? -0.255 15.732 11.346 1.00 95.88 86 GLY A C 1
ATOM 632 O O . GLY A 1 86 ? -1.229 15.964 10.632 1.00 95.88 86 GLY A O 1
ATOM 633 N N . SER A 1 87 ? 0.759 14.966 10.932 1.00 97.94 87 SER A N 1
ATOM 634 C CA . SER A 1 87 ? 0.779 14.283 9.633 1.00 97.94 87 SER A CA 1
ATOM 635 C C . SER A 1 87 ? -0.224 13.130 9.625 1.00 97.94 87 SER A C 1
ATOM 637 O O . SER A 1 87 ? -0.200 12.265 10.504 1.00 97.94 87 SER A O 1
ATOM 639 N N . ILE A 1 88 ? -1.100 13.105 8.621 1.00 98.56 88 ILE A N 1
ATOM 640 C CA . ILE A 1 88 ? -2.133 12.084 8.423 1.00 98.56 88 ILE A CA 1
ATOM 641 C C . ILE A 1 88 ? -2.161 11.658 6.955 1.00 98.56 88 ILE A C 1
ATOM 643 O O . ILE A 1 88 ? -1.939 12.470 6.060 1.00 98.56 88 ILE A O 1
ATOM 647 N N . ASN A 1 89 ? -2.423 10.377 6.707 1.00 98.31 89 ASN A N 1
ATOM 648 C CA . ASN A 1 89 ? -2.506 9.822 5.363 1.00 98.31 89 ASN A CA 1
ATOM 649 C C . ASN A 1 89 ? -3.854 9.119 5.175 1.00 98.31 89 ASN A C 1
ATOM 651 O O . ASN A 1 89 ? -3.995 7.944 5.510 1.00 98.31 89 ASN A O 1
ATOM 655 N N . THR A 1 90 ? -4.861 9.852 4.702 1.00 98.69 90 THR A N 1
ATOM 656 C CA . THR A 1 90 ? -6.227 9.332 4.528 1.00 98.69 90 THR A CA 1
ATOM 657 C C . THR A 1 90 ? -6.456 8.705 3.158 1.00 98.69 90 THR A C 1
ATOM 659 O O . THR A 1 90 ? -7.323 7.844 3.016 1.00 98.69 90 THR A O 1
ATOM 662 N N . THR A 1 91 ? -5.681 9.102 2.148 1.00 98.69 91 THR A N 1
ATOM 663 C CA . THR A 1 91 ? -5.894 8.717 0.747 1.00 98.69 91 THR A CA 1
ATOM 664 C C . THR A 1 91 ? -4.576 8.525 0.003 1.00 98.69 91 THR A C 1
ATOM 666 O O . THR A 1 91 ? -3.554 9.122 0.325 1.00 98.69 91 THR A O 1
ATOM 669 N N . SER A 1 92 ? -4.609 7.702 -1.032 1.00 98.12 92 SER A N 1
ATOM 670 C CA . SER A 1 92 ? -3.569 7.528 -2.047 1.00 98.12 92 SER A CA 1
ATOM 671 C C . SER A 1 92 ? -3.739 8.476 -3.245 1.00 98.12 92 SER A C 1
ATOM 673 O O . SER A 1 92 ? -2.860 8.550 -4.108 1.00 98.12 92 SER A O 1
ATOM 675 N N . PHE A 1 93 ? -4.855 9.212 -3.308 1.00 97.94 93 PHE A N 1
ATOM 676 C CA . PHE A 1 93 ? -5.156 10.154 -4.382 1.00 97.94 93 PHE A CA 1
ATOM 677 C C . PHE A 1 93 ? -4.047 11.198 -4.549 1.00 97.94 93 PHE A C 1
ATOM 679 O O . PHE A 1 93 ? -3.654 11.859 -3.591 1.00 97.94 93 PHE A O 1
ATOM 686 N N . GLY A 1 94 ? -3.557 11.363 -5.781 1.00 96.81 94 GLY A N 1
ATOM 687 C CA . GLY A 1 94 ? -2.526 12.350 -6.115 1.00 96.81 94 GLY A CA 1
ATOM 688 C C . GLY A 1 94 ? -1.113 12.011 -5.622 1.00 96.81 94 GLY A C 1
ATOM 689 O O . GLY A 1 94 ? -0.219 12.840 -5.766 1.00 96.81 94 GLY A O 1
ATOM 690 N N . LYS A 1 95 ? -0.895 10.813 -5.061 1.00 97.50 95 LYS A N 1
ATOM 691 C CA . LYS A 1 95 ? 0.388 10.396 -4.458 1.00 97.50 95 LYS A CA 1
ATOM 692 C C . LYS A 1 95 ? 1.079 9.257 -5.209 1.00 97.50 95 LYS A C 1
ATOM 694 O O . LYS A 1 95 ? 2.189 8.868 -4.865 1.00 97.50 95 LYS A O 1
ATOM 699 N N . THR A 1 96 ? 0.423 8.697 -6.222 1.00 97.06 96 THR A N 1
ATOM 700 C CA . THR A 1 96 ? 0.935 7.601 -7.050 1.00 97.06 96 THR A CA 1
ATOM 701 C C . THR A 1 96 ? 0.206 7.564 -8.395 1.00 97.06 96 THR A C 1
ATOM 703 O O . THR A 1 96 ? -0.948 7.984 -8.475 1.00 97.06 96 THR A O 1
ATOM 706 N N . ASN A 1 97 ? 0.857 7.037 -9.436 1.00 97.38 97 ASN A N 1
ATOM 707 C CA . ASN A 1 97 ? 0.223 6.686 -10.714 1.00 97.38 97 ASN A CA 1
ATOM 708 C C . ASN A 1 97 ? -0.156 5.195 -10.803 1.00 97.38 97 ASN A C 1
ATOM 710 O O . ASN A 1 97 ? -0.558 4.735 -11.864 1.00 97.38 97 ASN A O 1
ATOM 714 N N . PHE A 1 98 ? -0.059 4.435 -9.705 1.00 98.00 98 PHE A N 1
ATOM 715 C CA . PHE A 1 98 ? -0.392 3.005 -9.651 1.00 98.00 98 PHE A CA 1
ATOM 716 C C . PHE A 1 98 ? -1.729 2.663 -10.323 1.00 98.00 98 PHE A C 1
ATOM 718 O O . PHE A 1 98 ? -1.800 1.720 -11.107 1.00 98.00 98 PHE A O 1
ATOM 725 N N . TYR A 1 99 ? -2.776 3.448 -10.059 1.00 98.19 99 TYR A N 1
ATOM 726 C CA . TYR A 1 99 ? -4.121 3.186 -10.576 1.00 98.19 99 TYR A CA 1
ATOM 727 C C . TYR A 1 99 ? -4.218 3.266 -12.104 1.00 98.19 99 TYR A C 1
ATOM 729 O O . TYR A 1 99 ? -5.021 2.543 -12.689 1.00 98.19 99 TYR A O 1
ATOM 737 N N . ASP A 1 100 ? -3.363 4.061 -12.754 1.00 98.06 100 ASP A N 1
ATOM 738 C CA . ASP A 1 100 ? -3.314 4.158 -14.218 1.00 98.06 100 ASP A CA 1
ATOM 739 C C . ASP A 1 100 ? -2.764 2.869 -14.856 1.00 98.06 100 ASP A C 1
ATOM 741 O O . ASP A 1 100 ? -3.090 2.542 -15.997 1.00 98.06 100 ASP A O 1
ATOM 745 N N . TYR A 1 101 ? -1.950 2.114 -14.108 1.00 98.00 101 TYR A N 1
ATOM 746 C CA . TYR A 1 101 ? -1.231 0.931 -14.592 1.00 98.00 101 TYR A CA 1
ATOM 747 C C . TYR A 1 101 ? -1.664 -0.378 -13.915 1.00 98.00 101 TYR A C 1
ATOM 749 O O . TYR A 1 101 ? -1.238 -1.454 -14.333 1.00 98.00 101 TYR A O 1
ATOM 757 N N . ALA A 1 102 ? -2.542 -0.333 -12.909 1.00 97.50 102 ALA A N 1
ATOM 758 C CA . ALA A 1 102 ? -2.983 -1.514 -12.164 1.00 97.50 102 ALA A CA 1
ATOM 759 C C . ALA A 1 102 ? -3.613 -2.586 -13.072 1.00 97.50 102 ALA A C 1
ATOM 761 O O . ALA A 1 102 ? -3.380 -3.782 -12.882 1.00 97.50 102 ALA A O 1
ATOM 762 N N . ALA A 1 103 ? -4.349 -2.171 -14.107 1.00 96.69 103 ALA A N 1
ATOM 763 C CA . ALA A 1 103 ? -4.977 -3.094 -15.046 1.00 96.69 103 ALA A CA 1
ATOM 764 C C . ALA A 1 103 ? -3.943 -3.866 -15.877 1.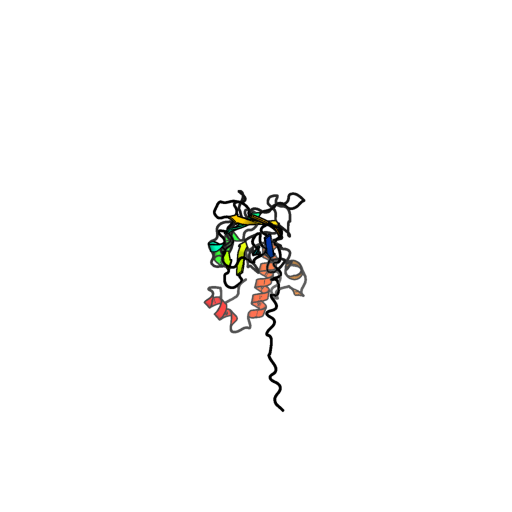00 96.69 103 ALA A C 1
ATOM 766 O O . ALA A 1 103 ? -4.069 -5.077 -16.035 1.00 96.69 103 ALA A O 1
ATOM 767 N N . VAL A 1 104 ? -2.907 -3.184 -16.378 1.00 93.88 104 VAL A N 1
ATOM 768 C CA . VAL A 1 104 ? -1.887 -3.812 -17.232 1.00 93.88 104 VAL A CA 1
ATOM 769 C C . VAL A 1 104 ? -0.844 -4.584 -16.422 1.00 93.88 104 VAL A C 1
ATOM 771 O O . VAL A 1 104 ? -0.408 -5.643 -16.861 1.00 93.88 104 VAL A O 1
ATOM 774 N N . LEU A 1 105 ? -0.478 -4.106 -15.230 1.00 94.75 105 LEU A N 1
ATOM 775 C CA . LEU A 1 105 ? 0.555 -4.736 -14.401 1.00 94.75 105 LEU A CA 1
ATOM 776 C C . LEU A 1 105 ? 0.018 -5.837 -13.479 1.00 94.75 105 LEU A C 1
ATOM 778 O O . LEU A 1 105 ? 0.736 -6.789 -13.187 1.00 94.75 105 LEU A O 1
ATOM 782 N N . PHE A 1 106 ? -1.227 -5.716 -13.013 1.00 95.81 106 PHE A N 1
ATOM 783 C CA . PHE A 1 106 ? -1.806 -6.615 -12.005 1.00 95.81 106 PHE A CA 1
ATOM 784 C C . PHE A 1 106 ? -3.144 -7.233 -12.430 1.00 95.81 106 PHE A C 1
ATOM 786 O O . PHE A 1 106 ? -3.747 -7.974 -11.655 1.00 95.81 106 PHE A O 1
ATOM 793 N N . GLY A 1 107 ? -3.639 -6.942 -13.639 1.00 95.00 107 GLY A N 1
ATOM 794 C CA . GLY A 1 107 ? -4.929 -7.454 -14.112 1.00 95.00 107 GLY A CA 1
ATOM 795 C C . GLY A 1 107 ? -6.134 -6.896 -13.346 1.00 95.00 107 GLY A C 1
ATOM 796 O O . GLY A 1 107 ? -7.213 -7.486 -13.396 1.00 95.00 107 GLY A O 1
ATOM 797 N N . ALA A 1 108 ? -5.962 -5.787 -12.618 1.00 96.25 108 ALA A N 1
ATOM 798 C CA . ALA A 1 108 ? -6.964 -5.247 -11.706 1.00 96.25 108 ALA A CA 1
ATOM 799 C C . ALA A 1 108 ? -7.429 -3.846 -12.129 1.00 96.25 108 ALA A C 1
ATOM 801 O O . ALA A 1 108 ? -6.635 -2.915 -12.228 1.00 96.25 108 ALA A O 1
ATOM 802 N N . ASN A 1 109 ? -8.739 -3.681 -12.326 1.00 96.06 109 ASN A N 1
ATOM 803 C CA . ASN A 1 109 ? -9.357 -2.371 -12.542 1.00 96.06 109 ASN A CA 1
ATOM 804 C C . ASN A 1 109 ? -9.754 -1.781 -11.187 1.00 96.06 109 ASN A C 1
ATOM 806 O O . ASN A 1 109 ? -10.818 -2.103 -10.657 1.00 96.06 109 ASN A O 1
ATOM 810 N N . LEU A 1 110 ? -8.871 -0.964 -10.618 1.00 96.94 110 LEU A N 1
ATOM 811 C CA . LEU A 1 110 ? -9.036 -0.378 -9.291 1.00 96.94 110 LEU A CA 1
ATOM 812 C C . LEU A 1 110 ? -9.355 1.109 -9.399 1.00 96.94 110 LEU A C 1
ATOM 814 O O . LEU A 1 110 ? -8.690 1.848 -10.123 1.00 96.94 110 LEU A O 1
ATOM 818 N N . ASN A 1 111 ? -10.345 1.556 -8.632 1.00 97.44 111 ASN A N 1
ATOM 819 C CA . ASN A 1 111 ? -10.494 2.978 -8.354 1.00 97.44 111 ASN A CA 1
ATOM 820 C C . ASN A 1 111 ? -9.410 3.422 -7.372 1.00 97.44 111 ASN A C 1
ATOM 822 O O . ASN A 1 111 ? -8.885 2.613 -6.604 1.00 97.44 111 ASN A O 1
ATOM 826 N N . VAL A 1 112 ? -9.139 4.727 -7.346 1.00 98.06 112 VAL A N 1
ATOM 827 C CA . VAL A 1 112 ? -8.292 5.325 -6.311 1.00 98.06 112 VAL A CA 1
ATOM 828 C C . VAL A 1 112 ? -8.757 4.874 -4.925 1.00 98.06 112 VAL A C 1
ATOM 830 O O . VAL A 1 112 ? -9.955 4.739 -4.674 1.00 98.06 112 VAL A O 1
ATOM 833 N N . ASP A 1 113 ? -7.785 4.637 -4.048 1.00 98.50 113 ASP A N 1
ATOM 834 C CA . ASP A 1 113 ? -7.919 4.101 -2.695 1.00 98.50 113 ASP A CA 1
ATOM 835 C C . ASP A 1 113 ? -8.267 2.619 -2.597 1.00 98.50 113 ASP A C 1
ATOM 837 O O . ASP A 1 113 ? -8.193 2.085 -1.495 1.00 98.50 113 ASP A O 1
ATOM 841 N N . GLN A 1 114 ? -8.572 1.918 -3.691 1.00 98.44 114 GLN A N 1
ATOM 842 C CA . GLN A 1 114 ? -8.817 0.476 -3.645 1.00 98.44 114 GLN A CA 1
ATOM 843 C C . GLN A 1 114 ? -7.515 -0.323 -3.705 1.00 98.44 114 GLN A C 1
ATOM 845 O O . GLN A 1 114 ? -6.665 -0.111 -4.564 1.00 98.44 114 GLN A O 1
ATOM 850 N N . GLY A 1 115 ? -7.378 -1.282 -2.798 1.00 97.75 115 GLY A N 1
ATOM 851 C CA . GLY A 1 115 ? -6.246 -2.193 -2.739 1.00 97.75 115 GLY A CA 1
ATOM 852 C C . GLY A 1 115 ? -6.442 -3.488 -3.515 1.00 97.75 115 GLY A C 1
ATOM 853 O O . GLY A 1 115 ? -7.561 -3.977 -3.677 1.00 97.75 115 GLY A O 1
ATOM 854 N N . LEU A 1 116 ? -5.331 -4.113 -3.913 1.00 97.44 116 LEU A N 1
ATOM 855 C CA . LEU A 1 116 ? -5.327 -5.377 -4.667 1.00 97.44 116 LEU A CA 1
ATOM 856 C C . LEU A 1 116 ? -5.908 -6.571 -3.892 1.00 97.44 116 LEU A C 1
ATOM 858 O O . LEU A 1 116 ? -6.406 -7.506 -4.510 1.00 97.44 116 LEU A O 1
ATOM 862 N N . ALA A 1 117 ? -5.867 -6.543 -2.556 1.00 96.62 117 ALA A N 1
ATOM 863 C CA . ALA A 1 117 ? -6.430 -7.595 -1.701 1.00 96.62 117 ALA A CA 1
ATOM 864 C C . ALA A 1 117 ? -7.786 -7.205 -1.071 1.00 96.62 117 ALA A C 1
ATOM 866 O O . ALA A 1 117 ? -8.231 -7.804 -0.093 1.00 96.62 117 ALA A O 1
ATOM 867 N N . GLY A 1 118 ? -8.473 -6.212 -1.650 1.00 94.25 118 GLY A N 1
ATOM 868 C CA . GLY A 1 118 ? -9.867 -5.886 -1.328 1.00 94.25 118 GLY A CA 1
ATOM 869 C C . GLY A 1 118 ? -10.072 -4.942 -0.142 1.00 94.25 118 GLY A C 1
ATOM 870 O O . GLY A 1 118 ? -11.217 -4.663 0.217 1.00 94.25 118 GLY A O 1
ATOM 871 N N . LYS A 1 119 ? -8.996 -4.435 0.467 1.00 98.06 119 LYS A N 1
ATOM 872 C CA . LYS A 1 119 ? -9.051 -3.366 1.475 1.00 98.06 119 LYS A CA 1
ATOM 873 C C . LYS A 1 119 ? -8.683 -2.029 0.864 1.00 98.06 119 LYS A C 1
ATOM 875 O O . LYS A 1 119 ? -7.874 -1.973 -0.052 1.00 98.06 119 LYS A O 1
ATOM 880 N N . SER A 1 120 ? -9.278 -0.963 1.382 1.00 98.38 120 SER A N 1
ATOM 881 C CA . SER A 1 120 ? -9.142 0.375 0.812 1.00 98.38 120 SER A CA 1
ATOM 882 C C . SER A 1 120 ? -8.486 1.348 1.783 1.00 98.38 120 SER A C 1
ATOM 884 O O . SER A 1 120 ? -8.492 1.131 2.994 1.00 98.38 120 SER A O 1
ATOM 886 N N . MET A 1 121 ? -7.949 2.454 1.283 1.00 98.56 121 MET A N 1
ATOM 887 C CA . MET A 1 121 ? -7.701 3.613 2.137 1.00 98.56 121 MET A CA 1
ATOM 888 C C . MET A 1 121 ? -9.046 4.208 2.615 1.00 98.56 121 MET A C 1
ATOM 890 O O . MET A 1 121 ? -10.058 4.068 1.923 1.00 98.56 121 MET A O 1
ATOM 894 N N . PRO A 1 122 ? -9.088 4.874 3.783 1.00 98.38 122 PRO A N 1
ATOM 895 C CA . PRO A 1 122 ? -10.299 5.531 4.300 1.00 98.38 122 PRO A CA 1
ATOM 896 C C . PRO A 1 122 ? -10.875 6.643 3.404 1.00 98.38 122 PRO A C 1
ATOM 898 O O . PRO A 1 122 ? -12.056 6.986 3.522 1.00 98.38 122 PRO A O 1
ATOM 901 N N . GLY A 1 123 ? -10.047 7.213 2.525 1.00 98.19 123 GLY A N 1
ATOM 902 C CA . GLY A 1 123 ? -10.387 8.309 1.621 1.00 98.19 123 GLY A CA 1
ATOM 903 C C . GLY A 1 123 ? -10.470 9.663 2.327 1.00 98.19 123 GLY A C 1
ATOM 904 O O . GLY A 1 123 ? -10.355 9.754 3.544 1.00 98.19 123 GLY A O 1
ATOM 905 N N . ALA A 1 124 ? -10.724 10.735 1.571 1.00 96.25 124 ALA A N 1
ATOM 906 C CA . ALA A 1 124 ? -10.696 12.115 2.082 1.00 96.25 124 ALA A CA 1
ATOM 907 C C . ALA A 1 124 ? -11.660 12.398 3.257 1.00 96.25 124 ALA A C 1
ATOM 909 O O . ALA A 1 124 ? -11.412 13.287 4.067 1.00 96.25 124 ALA A O 1
ATOM 910 N N . ALA A 1 125 ? -12.759 11.644 3.367 1.00 97.75 125 ALA A N 1
ATOM 911 C CA . ALA A 1 125 ? -13.692 11.733 4.496 1.00 97.75 125 ALA A CA 1
ATOM 912 C C . ALA A 1 125 ? -13.238 10.925 5.730 1.00 97.75 125 ALA A C 1
ATOM 914 O O . ALA A 1 125 ? -13.970 10.859 6.715 1.00 97.75 125 ALA A O 1
ATOM 915 N N . ASN A 1 126 ? -12.076 10.271 5.650 1.00 98.50 126 ASN A N 1
ATOM 916 C CA . ASN A 1 126 ? -11.534 9.318 6.612 1.00 98.50 126 ASN A CA 1
ATOM 917 C C . ASN A 1 126 ? -12.568 8.273 7.065 1.00 98.50 126 ASN A C 1
ATOM 919 O O . ASN A 1 126 ? -12.737 8.018 8.253 1.00 98.50 126 ASN A O 1
ATOM 923 N N . THR A 1 127 ? -13.329 7.709 6.122 1.00 98.38 127 THR A N 1
ATOM 924 C CA . THR A 1 127 ? -14.420 6.788 6.464 1.00 98.38 127 THR A CA 1
ATOM 925 C C . THR A 1 127 ? -13.843 5.464 6.970 1.00 98.38 127 THR A C 1
ATOM 927 O O . THR A 1 127 ? -13.068 4.844 6.233 1.00 98.38 127 THR A O 1
ATOM 930 N N . PRO A 1 128 ? -14.238 4.979 8.166 1.00 98.44 128 PRO A N 1
ATOM 931 C CA . PRO A 1 128 ? -13.743 3.714 8.693 1.00 98.44 128 PRO A CA 1
ATOM 932 C C . PRO A 1 128 ? -13.980 2.549 7.734 1.00 98.44 128 PRO A C 1
ATOM 934 O O . PRO A 1 128 ? -15.099 2.321 7.272 1.00 98.44 128 PRO A O 1
ATOM 937 N N . GLN A 1 129 ? -12.927 1.784 7.479 1.00 98.69 129 GLN A N 1
ATOM 938 C CA . GLN A 1 129 ? -12.935 0.605 6.624 1.00 98.69 129 GLN A CA 1
ATOM 939 C C . GLN A 1 129 ? -12.997 -0.661 7.478 1.00 98.69 129 GLN A C 1
ATOM 941 O O . GLN A 1 129 ? -12.344 -0.758 8.513 1.00 98.69 129 GLN A O 1
ATOM 946 N N . THR A 1 130 ? -13.781 -1.653 7.069 1.00 98.12 130 THR A N 1
ATOM 947 C CA . THR A 1 130 ? -13.967 -2.888 7.846 1.00 98.12 130 THR A CA 1
ATOM 948 C C . THR A 1 130 ? -12.791 -3.855 7.687 1.00 98.12 130 THR A C 1
ATOM 950 O O . THR A 1 130 ? -12.351 -4.142 6.570 1.00 98.12 130 THR A O 1
ATOM 953 N N . MET A 1 131 ? -12.328 -4.439 8.794 1.00 98.62 131 MET A N 1
ATOM 954 C CA . MET A 1 131 ? -11.400 -5.576 8.798 1.00 98.62 131 MET A CA 1
ATOM 955 C C . MET A 1 131 ? -12.167 -6.901 8.656 1.00 98.62 131 MET A C 1
ATOM 957 O O . MET A 1 131 ? -13.299 -7.027 9.121 1.00 98.62 131 MET A O 1
ATOM 961 N N . THR A 1 132 ? -11.569 -7.894 8.000 1.00 98.31 132 THR A N 1
ATOM 962 C CA . THR A 1 132 ? -12.165 -9.227 7.804 1.00 98.31 132 THR A CA 1
ATOM 963 C C . THR A 1 132 ? -11.748 -10.158 8.936 1.00 98.31 132 THR A C 1
ATOM 965 O O . THR A 1 132 ? -10.579 -10.180 9.290 1.00 98.31 132 THR A O 1
ATOM 968 N N . TRP A 1 133 ? -12.670 -10.947 9.487 1.00 98.31 133 TRP A N 1
ATOM 969 C CA . TRP A 1 133 ? -12.321 -12.010 10.434 1.00 98.31 133 TRP A CA 1
ATOM 970 C C . TRP A 1 133 ? -11.678 -13.203 9.713 1.00 98.31 133 TRP A C 1
ATOM 972 O O . TRP A 1 133 ? -12.281 -13.761 8.796 1.00 98.31 133 TRP A O 1
ATOM 982 N N . ASP A 1 134 ? -10.494 -13.612 10.159 1.00 97.38 134 ASP A N 1
ATOM 983 C CA . ASP A 1 134 ? -9.833 -14.858 9.780 1.00 97.38 134 ASP A CA 1
ATOM 984 C C . ASP A 1 134 ? -10.014 -15.887 10.905 1.00 97.38 134 ASP A C 1
ATOM 986 O O . ASP A 1 134 ? -9.373 -15.828 11.959 1.00 97.38 134 ASP A O 1
ATOM 990 N N . ALA A 1 135 ? -10.898 -16.857 10.666 1.00 95.75 135 ALA A N 1
ATOM 991 C CA . ALA A 1 135 ? -11.188 -17.925 11.617 1.00 95.75 135 ALA A CA 1
ATOM 992 C C . ALA A 1 135 ? -10.032 -18.927 11.781 1.00 95.75 135 ALA A C 1
ATOM 994 O O . ALA A 1 135 ? -9.949 -19.588 12.814 1.00 95.75 135 ALA A O 1
ATOM 995 N N . GLY A 1 136 ? -9.144 -19.055 10.789 1.00 95.38 136 GLY A N 1
ATOM 996 C CA . GLY A 1 136 ? -7.972 -19.926 10.878 1.00 95.38 136 GLY A CA 1
ATOM 997 C C . GLY A 1 136 ? -6.934 -19.394 11.863 1.00 95.38 136 GLY A C 1
ATOM 998 O O . GLY A 1 136 ? -6.266 -20.177 12.538 1.00 95.38 136 GLY A O 1
ATOM 999 N N . MET A 1 137 ? -6.847 -18.068 11.985 1.00 95.44 137 MET A N 1
ATOM 1000 C CA . MET A 1 137 ? -5.870 -17.383 12.837 1.00 95.44 137 MET A CA 1
ATOM 1001 C C . MET A 1 137 ? -6.466 -16.788 14.123 1.00 95.44 137 MET A C 1
ATOM 1003 O O . MET A 1 137 ? -5.721 -16.401 15.024 1.00 95.44 137 MET A O 1
ATOM 1007 N N . ASN A 1 138 ? -7.797 -16.743 14.243 1.00 95.88 138 ASN A N 1
ATOM 1008 C CA . ASN A 1 138 ? -8.526 -16.059 15.315 1.00 95.88 138 ASN A CA 1
ATOM 1009 C C . ASN A 1 138 ? -8.143 -14.576 15.445 1.00 95.88 138 ASN A C 1
ATOM 1011 O O . ASN A 1 138 ? -7.817 -14.092 16.533 1.00 95.88 138 ASN A O 1
ATOM 1015 N N . TRP A 1 139 ? -8.154 -13.851 14.328 1.00 98.00 139 TRP A N 1
ATOM 1016 C CA . TRP A 1 139 ? -7.905 -12.411 14.311 1.00 98.00 139 TRP A CA 1
ATOM 1017 C C . TRP A 1 139 ? -8.683 -11.702 13.206 1.00 98.00 139 TRP A C 1
ATOM 1019 O O . TRP A 1 139 ? -9.268 -12.324 12.323 1.00 98.00 139 TRP A O 1
ATOM 1029 N N . PHE A 1 140 ? -8.670 -10.376 13.235 1.00 98.69 140 PHE A N 1
ATOM 1030 C CA . PHE A 1 140 ? -9.115 -9.539 12.133 1.00 98.69 140 PHE A CA 1
ATOM 1031 C C . PHE A 1 140 ? -7.926 -9.139 11.264 1.00 98.69 140 PHE A C 1
ATOM 1033 O O . PHE A 1 140 ? -6.888 -8.769 11.800 1.00 98.69 140 PHE A O 1
ATOM 1040 N N . GLU A 1 141 ? -8.103 -9.128 9.949 1.00 98.56 141 GLU A N 1
ATOM 1041 C CA . GLU A 1 141 ? -7.097 -8.727 8.968 1.00 98.56 141 GLU A CA 1
ATOM 1042 C C . GLU A 1 141 ? -7.645 -7.646 8.024 1.00 98.56 141 GLU A C 1
ATOM 1044 O O . GLU A 1 141 ? -8.796 -7.680 7.566 1.00 98.56 141 GLU A O 1
ATOM 1049 N N . ALA A 1 142 ? -6.795 -6.679 7.695 1.00 98.50 142 ALA A N 1
ATOM 1050 C CA . ALA A 1 142 ? -6.967 -5.810 6.547 1.00 98.50 142 ALA A CA 1
ATOM 1051 C C . ALA A 1 142 ? -5.733 -5.884 5.642 1.00 98.50 142 ALA A C 1
ATOM 1053 O O . ALA A 1 142 ? -4.774 -5.134 5.818 1.00 98.50 142 ALA A O 1
ATOM 1054 N N . ALA A 1 143 ? -5.786 -6.797 4.671 1.00 97.69 143 ALA A N 1
ATOM 1055 C CA . ALA A 1 143 ? -4.754 -6.990 3.665 1.00 97.69 143 ALA A CA 1
ATOM 1056 C C . ALA A 1 143 ? -4.934 -6.070 2.452 1.00 97.69 143 ALA A C 1
ATOM 1058 O O . ALA A 1 143 ? -6.016 -5.957 1.875 1.00 97.69 143 ALA A O 1
ATOM 1059 N N . GLY A 1 144 ? -3.833 -5.463 2.022 1.00 97.06 144 GLY A N 1
ATOM 1060 C CA . GLY A 1 144 ? -3.735 -4.730 0.767 1.00 97.06 144 GLY A CA 1
ATOM 1061 C C . GLY A 1 144 ? -4.151 -3.280 0.803 1.00 97.06 144 GLY A C 1
ATOM 1062 O O . GLY A 1 144 ? -4.478 -2.743 -0.243 1.00 97.06 144 GLY A O 1
ATOM 1063 N N . ILE A 1 145 ? -4.096 -2.632 1.962 1.00 98.56 145 ILE A N 1
ATOM 1064 C CA . ILE A 1 145 ? -4.348 -1.193 2.077 1.00 98.56 145 ILE A CA 1
ATOM 1065 C C . ILE A 1 145 ? -3.325 -0.439 1.198 1.00 98.56 145 ILE A C 1
ATOM 1067 O O . ILE A 1 145 ? -2.128 -0.563 1.464 1.00 98.56 145 ILE A O 1
ATOM 1071 N N . PRO A 1 146 ? -3.735 0.347 0.181 1.00 98.06 146 PRO A N 1
ATOM 1072 C CA . PRO A 1 146 ? -2.807 1.001 -0.746 1.00 98.06 146 PRO A CA 1
ATOM 1073 C C . PRO A 1 146 ? -2.246 2.307 -0.158 1.00 98.06 146 PRO A C 1
ATOM 1075 O O . PRO A 1 146 ? -2.376 3.389 -0.732 1.00 98.06 146 PRO A O 1
ATOM 1078 N N . ILE A 1 147 ? -1.652 2.214 1.033 1.00 97.56 147 ILE A N 1
ATOM 1079 C CA . ILE A 1 147 ? -1.030 3.343 1.725 1.00 97.56 147 ILE A CA 1
ATOM 1080 C C . ILE A 1 147 ? 0.289 3.726 1.046 1.00 97.56 147 ILE A C 1
ATOM 1082 O O . ILE A 1 147 ? 0.992 2.874 0.506 1.00 97.56 147 ILE A O 1
ATOM 1086 N N . THR A 1 148 ? 0.618 5.016 1.061 1.00 97.56 148 THR A N 1
ATOM 1087 C CA . THR A 1 148 ? 1.802 5.579 0.389 1.00 97.56 148 THR A CA 1
ATOM 1088 C C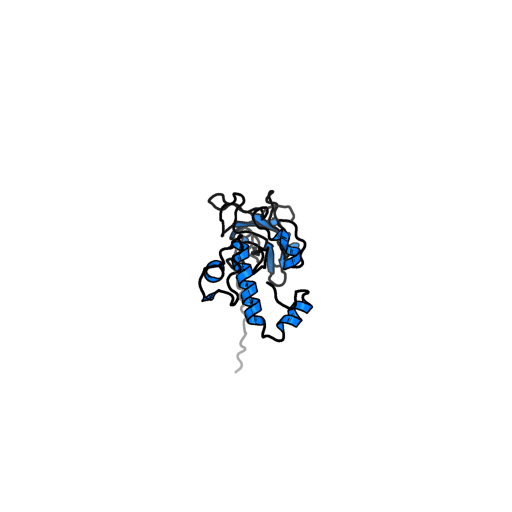 . THR A 1 148 ? 2.723 6.264 1.402 1.00 97.56 148 THR A C 1
ATOM 1090 O O . THR A 1 148 ? 2.254 6.649 2.474 1.00 97.56 148 THR A O 1
ATOM 1093 N N . PRO A 1 149 ? 4.018 6.475 1.108 1.00 96.88 149 PRO A N 1
ATOM 1094 C CA . PRO A 1 149 ? 4.923 7.181 2.014 1.00 96.88 149 PRO A CA 1
ATOM 1095 C C . PRO A 1 149 ? 4.722 8.706 1.981 1.00 96.88 149 PRO A C 1
ATOM 1097 O O . PRO A 1 149 ? 5.612 9.449 2.385 1.00 96.88 149 PRO A O 1
ATOM 1100 N N . THR A 1 150 ? 3.587 9.198 1.482 1.00 97.69 150 THR A N 1
ATOM 1101 C CA . THR A 1 150 ? 3.273 10.623 1.369 1.00 97.69 150 THR A CA 1
ATOM 1102 C C . THR A 1 150 ? 1.975 10.916 2.109 1.00 97.69 150 THR A C 1
ATOM 1104 O O . THR A 1 150 ? 0.955 10.257 1.906 1.00 97.69 150 THR A O 1
ATOM 1107 N N . ASP A 1 151 ? 1.997 11.901 2.994 1.00 98.06 151 ASP A N 1
ATOM 1108 C CA . ASP A 1 151 ? 0.822 12.311 3.754 1.00 98.06 151 ASP A CA 1
ATOM 1109 C C . ASP A 1 151 ? -0.123 13.203 2.930 1.00 98.06 151 ASP A C 1
ATOM 1111 O O . ASP A 1 151 ? 0.131 13.515 1.765 1.00 98.06 151 ASP A O 1
ATOM 1115 N N . ASP A 1 152 ? -1.263 13.577 3.504 1.00 98.44 152 ASP A N 1
ATOM 1116 C CA . ASP A 1 152 ? -2.278 14.389 2.818 1.00 98.44 152 ASP A CA 1
ATOM 1117 C C . ASP A 1 152 ? -1.814 15.829 2.536 1.00 98.44 152 ASP A C 1
ATOM 1119 O O . ASP A 1 152 ? -2.374 16.496 1.667 1.00 98.44 152 ASP A O 1
ATOM 1123 N N . GLY A 1 153 ? -0.771 16.300 3.228 1.00 97.75 153 GLY A N 1
ATOM 1124 C CA . GLY A 1 153 ? -0.099 17.575 2.974 1.00 97.75 153 GLY A CA 1
ATOM 1125 C C . GLY A 1 153 ? 1.013 17.492 1.922 1.00 97.75 153 GLY A C 1
ATOM 1126 O O . GLY A 1 153 ? 1.698 18.489 1.679 1.00 97.75 153 GLY A O 1
ATOM 1127 N N . GLY A 1 154 ? 1.222 16.323 1.309 1.00 96.94 154 GLY A N 1
ATOM 1128 C CA . GLY A 1 154 ? 2.281 16.086 0.328 1.00 96.94 154 GLY A CA 1
ATOM 1129 C C . GLY A 1 154 ? 3.673 15.908 0.941 1.00 96.94 154 GLY A C 1
ATOM 1130 O O . GLY A 1 154 ? 4.661 15.909 0.208 1.00 96.94 154 GLY A O 1
ATOM 1131 N N . GLN A 1 155 ? 3.781 15.768 2.264 1.00 97.19 155 GLN A N 1
ATOM 1132 C CA . GLN A 1 155 ? 5.051 15.556 2.954 1.00 97.19 155 GLN A CA 1
ATOM 1133 C C . GLN A 1 155 ? 5.391 14.070 3.044 1.00 97.19 155 GLN A C 1
ATOM 1135 O O . GLN A 1 155 ? 4.520 13.200 3.067 1.00 97.19 155 GLN A O 1
ATOM 1140 N N . ARG A 1 156 ? 6.688 13.767 3.116 1.00 95.94 156 ARG A N 1
ATOM 1141 C CA . ARG A 1 156 ? 7.178 12.401 3.312 1.00 95.94 156 ARG A CA 1
ATOM 1142 C C . ARG A 1 156 ? 6.782 11.899 4.706 1.00 95.94 156 ARG A C 1
ATOM 1144 O O . ARG A 1 156 ? 7.198 12.473 5.706 1.00 95.94 156 ARG A O 1
ATOM 1151 N N . ASN A 1 157 ? 6.050 10.793 4.762 1.00 96.62 157 ASN A N 1
ATOM 1152 C CA . ASN A 1 157 ? 5.688 10.082 5.982 1.00 96.62 157 ASN A CA 1
ATOM 1153 C C . ASN A 1 157 ? 5.803 8.559 5.756 1.00 96.62 157 ASN A C 1
ATOM 1155 O O . ASN A 1 157 ? 4.845 7.937 5.298 1.00 96.62 157 ASN A O 1
ATOM 1159 N N . PRO A 1 158 ? 6.963 7.942 6.059 1.00 96.25 158 PRO A N 1
ATOM 1160 C CA . PRO A 1 158 ? 7.169 6.502 5.890 1.00 96.25 158 PRO A CA 1
ATOM 1161 C C . PRO A 1 158 ? 6.565 5.659 7.028 1.00 96.25 158 PRO A C 1
ATOM 1163 O O . PRO A 1 158 ? 6.537 4.432 6.944 1.00 96.25 158 PRO A O 1
ATOM 1166 N N . TYR A 1 159 ? 6.070 6.309 8.086 1.00 96.88 159 TYR A N 1
ATOM 1167 C CA . TYR A 1 159 ? 5.477 5.677 9.265 1.00 96.88 159 TYR A CA 1
ATOM 1168 C C . TYR A 1 159 ? 4.059 6.215 9.527 1.00 96.88 159 TYR A C 1
ATOM 1170 O O . TYR A 1 159 ? 3.783 6.705 10.627 1.00 96.88 159 TYR A O 1
ATOM 1178 N N . PRO A 1 160 ? 3.149 6.168 8.536 1.00 97.44 160 PRO A N 1
ATOM 1179 C CA . PRO A 1 160 ? 1.793 6.655 8.733 1.00 97.44 160 PRO A CA 1
ATOM 1180 C C . PRO A 1 160 ? 1.071 5.802 9.782 1.00 97.44 160 PRO A C 1
ATOM 1182 O O . PRO A 1 160 ? 1.325 4.599 9.911 1.00 97.44 160 PRO A O 1
ATOM 1185 N N . LEU A 1 161 ? 0.165 6.430 10.535 1.00 98.38 161 LEU A N 1
ATOM 1186 C CA . LEU A 1 161 ? -0.630 5.749 11.550 1.00 98.38 161 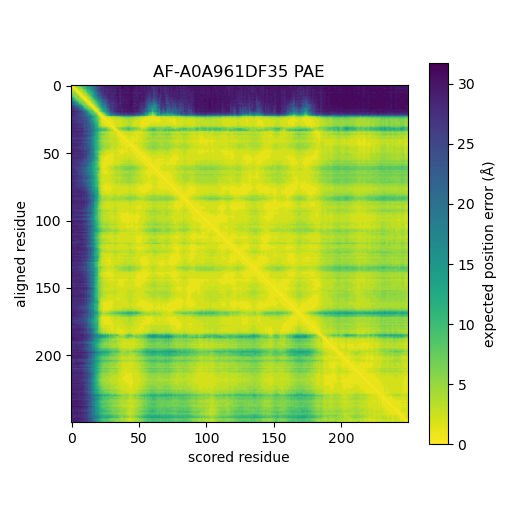LEU A CA 1
ATOM 1187 C C . LEU A 1 161 ? -2.025 5.408 11.025 1.00 98.38 161 LEU A C 1
ATOM 1189 O O . LEU A 1 161 ? -2.694 6.226 10.391 1.00 98.38 161 LEU A O 1
ATOM 1193 N N . LEU A 1 162 ? -2.484 4.208 11.366 1.00 98.56 162 LEU A N 1
ATOM 1194 C CA . LEU A 1 162 ? -3.876 3.793 11.252 1.00 98.56 162 LEU A CA 1
ATOM 1195 C C . LEU A 1 162 ? -4.420 3.509 12.651 1.00 98.56 162 LEU A C 1
ATOM 1197 O O . LEU A 1 162 ? -3.747 2.891 13.474 1.00 98.56 162 LEU A O 1
ATOM 1201 N N . ARG A 1 163 ? -5.653 3.927 12.915 1.00 98.81 163 ARG A N 1
ATOM 1202 C CA . ARG A 1 163 ? -6.385 3.594 14.133 1.00 98.81 163 ARG A CA 1
ATOM 1203 C C . ARG A 1 163 ? -7.262 2.386 13.889 1.00 98.81 163 ARG A C 1
ATOM 1205 O O . ARG A 1 163 ? -8.156 2.444 13.054 1.00 98.81 163 ARG A O 1
ATOM 1212 N N . VAL A 1 164 ? -7.049 1.327 14.659 1.00 98.88 164 VAL A N 1
ATOM 1213 C CA . VAL A 1 164 ? -7.940 0.168 14.727 1.00 98.88 164 VAL A CA 1
ATOM 1214 C C . VAL A 1 164 ? -8.977 0.409 15.818 1.00 98.88 164 VAL A C 1
ATOM 1216 O O . VAL A 1 164 ? -8.633 0.786 16.939 1.00 98.88 164 VAL A O 1
ATOM 1219 N N . VAL A 1 165 ? -10.249 0.178 15.503 1.00 98.81 165 VAL A N 1
ATOM 1220 C CA . VAL A 1 165 ? -11.386 0.423 16.398 1.00 98.81 165 VAL A CA 1
ATOM 1221 C C . VAL A 1 165 ? -12.261 -0.817 16.471 1.00 98.81 165 VAL A C 1
ATOM 1223 O O . VAL A 1 165 ? -12.758 -1.294 15.453 1.00 98.81 165 VAL A O 1
ATOM 1226 N N . VAL A 1 166 ? -12.498 -1.303 17.687 1.00 98.81 166 VAL A N 1
ATOM 1227 C CA . VAL A 1 166 ? -13.483 -2.349 17.978 1.00 98.81 166 VAL A CA 1
ATOM 1228 C C . VAL A 1 166 ? -14.799 -1.679 18.352 1.00 98.81 166 VAL A C 1
ATOM 1230 O O . VAL A 1 166 ? -14.843 -0.869 19.282 1.00 98.81 166 VAL A O 1
ATOM 1233 N N . LYS A 1 167 ? -15.882 -2.023 17.653 1.00 98.19 167 LYS A N 1
ATOM 1234 C CA . LYS A 1 167 ? -17.233 -1.514 17.921 1.00 98.19 167 LYS A CA 1
ATOM 1235 C C . LYS A 1 167 ? -18.180 -2.653 18.259 1.00 98.19 167 LYS A C 1
ATOM 1237 O O . LYS A 1 167 ? -18.123 -3.702 17.621 1.00 98.19 167 LYS A O 1
ATOM 1242 N N . SER A 1 168 ? -19.089 -2.431 19.203 1.00 97.19 168 SER A N 1
ATOM 1243 C CA . SER A 1 168 ? -20.257 -3.300 19.367 1.00 97.19 168 SER A CA 1
ATOM 1244 C C . SER A 1 168 ? -21.180 -3.192 18.148 1.00 97.19 168 SER A C 1
ATOM 1246 O O . SER A 1 168 ? -21.129 -2.209 17.404 1.00 97.19 168 SER A O 1
ATOM 1248 N N . THR A 1 169 ? -22.085 -4.152 17.957 1.00 91.12 169 THR A N 1
ATOM 1249 C CA . THR A 1 169 ? -23.145 -4.065 16.929 1.00 91.12 169 THR A CA 1
ATOM 1250 C C . THR A 1 169 ? -24.047 -2.838 17.098 1.00 91.12 169 THR A C 1
ATOM 1252 O O . THR A 1 169 ? -24.607 -2.353 16.120 1.00 91.12 169 THR A O 1
ATOM 1255 N N . GLY A 1 170 ? -24.151 -2.296 18.318 1.00 89.25 170 GLY A N 1
ATOM 1256 C CA . GLY A 1 170 ? -24.838 -1.034 18.615 1.00 89.25 170 GLY A CA 1
ATOM 1257 C C . GLY A 1 170 ? -24.031 0.230 18.282 1.00 89.25 170 GLY A C 1
ATOM 1258 O O . GLY A 1 170 ? -24.522 1.333 18.499 1.00 89.25 170 GLY A O 1
ATOM 1259 N N . GLY A 1 171 ? -22.798 0.090 17.784 1.00 91.94 171 GLY A N 1
ATOM 1260 C CA . GLY A 1 171 ? -21.928 1.193 17.370 1.00 91.94 171 GLY A CA 1
ATOM 1261 C C . GLY A 1 171 ? -21.060 1.794 18.478 1.00 91.94 171 GLY A C 1
ATOM 1262 O O . GLY A 1 171 ? -20.289 2.714 18.207 1.00 91.94 171 GLY A O 1
ATOM 1263 N N . SER A 1 172 ? -21.139 1.291 19.714 1.00 95.75 172 SER A N 1
ATOM 1264 C CA . SER A 1 172 ? -20.291 1.767 20.813 1.00 95.75 172 SER A CA 1
ATOM 1265 C C . SER A 1 172 ? -18.847 1.327 20.605 1.00 95.75 172 SER A C 1
ATOM 1267 O O . SER A 1 172 ? -18.593 0.148 20.366 1.00 95.75 172 SER A O 1
ATOM 1269 N N . VAL A 1 173 ? -17.900 2.255 20.738 1.00 97.88 173 VAL A N 1
ATOM 1270 C CA . VAL A 1 173 ? -16.468 1.934 20.746 1.00 97.88 173 VAL A CA 1
ATOM 1271 C C . VAL A 1 173 ? -16.138 1.191 22.039 1.00 97.88 173 VAL A C 1
ATOM 1273 O O . VAL A 1 173 ? -16.428 1.683 23.127 1.00 97.88 173 VAL A O 1
ATOM 1276 N N . LEU A 1 174 ? -15.554 0.003 21.906 1.00 98.06 174 LEU A N 1
ATOM 1277 C CA . LEU A 1 174 ? -15.177 -0.863 23.025 1.00 98.06 174 LEU A CA 1
ATOM 1278 C C . LEU A 1 174 ? -13.686 -0.746 23.343 1.00 98.06 174 LEU A C 1
ATOM 1280 O O . LEU A 1 174 ? -13.307 -0.678 24.507 1.00 98.06 174 LEU A O 1
ATOM 1284 N N . ALA A 1 175 ? -12.853 -0.703 22.303 1.00 98.50 175 ALA A N 1
ATOM 1285 C CA . ALA A 1 175 ? -11.411 -0.533 22.399 1.00 98.50 175 ALA A CA 1
ATOM 1286 C C . ALA A 1 175 ? -10.876 0.100 21.110 1.00 98.50 175 ALA A C 1
ATOM 1288 O O . ALA A 1 175 ? -11.476 -0.041 20.040 1.00 98.50 175 ALA A O 1
ATOM 1289 N N . SER A 1 176 ? -9.729 0.764 21.199 1.00 98.56 176 SER A N 1
ATOM 1290 C CA . SER A 1 176 ? -9.015 1.285 20.037 1.00 98.56 176 SER A CA 1
ATOM 1291 C C . SER A 1 176 ? -7.516 1.310 20.284 1.00 98.56 176 SER A C 1
ATOM 1293 O O . SER A 1 176 ? -7.084 1.481 21.423 1.00 98.56 176 SER A O 1
ATOM 1295 N N . THR A 1 177 ? -6.734 1.199 19.219 1.00 98.56 177 THR A N 1
ATOM 1296 C CA . THR A 1 177 ? -5.282 1.387 19.264 1.00 98.56 177 THR A CA 1
ATOM 1297 C C . THR A 1 177 ? -4.786 1.971 17.948 1.00 98.56 177 THR A C 1
ATOM 1299 O O . THR A 1 177 ? -5.384 1.721 16.900 1.00 98.56 177 THR A O 1
ATOM 1302 N N . ASP A 1 178 ? -3.696 2.729 18.005 1.00 98.44 178 ASP A N 1
ATOM 1303 C CA . ASP A 1 178 ? -3.019 3.243 16.818 1.00 98.44 178 ASP A CA 1
ATOM 1304 C C . ASP A 1 178 ? -1.831 2.350 16.492 1.00 98.44 178 ASP A C 1
ATOM 1306 O O . ASP A 1 178 ? -1.064 1.957 17.373 1.00 98.44 178 ASP A O 1
ATOM 1310 N N . ILE A 1 179 ? -1.669 2.048 15.213 1.00 97.50 179 ILE A N 1
ATOM 1311 C CA . ILE A 1 179 ? -0.573 1.240 14.700 1.00 97.50 179 ILE A CA 1
ATOM 1312 C C . ILE A 1 179 ? 0.121 1.961 13.564 1.00 97.50 179 ILE A C 1
ATOM 1314 O O . ILE A 1 179 ? -0.496 2.699 12.798 1.00 97.50 179 ILE A O 1
ATOM 1318 N N . VAL A 1 180 ? 1.413 1.700 13.431 1.00 97.19 180 VAL A N 1
ATOM 1319 C CA . VAL A 1 180 ? 2.166 2.131 12.259 1.00 97.19 180 VAL A CA 1
ATOM 1320 C C . VAL A 1 180 ? 1.854 1.174 11.109 1.00 97.19 180 VAL A C 1
ATOM 1322 O O . VAL A 1 180 ? 1.868 -0.043 11.303 1.00 97.19 180 VAL A O 1
ATOM 1325 N N . ALA A 1 181 ? 1.597 1.722 9.923 1.00 97.38 181 ALA A N 1
ATOM 1326 C CA . ALA A 1 181 ? 1.477 1.005 8.655 1.00 97.38 181 ALA A CA 1
ATOM 1327 C C . ALA A 1 181 ? 2.672 1.392 7.763 1.00 97.38 181 ALA A C 1
ATOM 1329 O O . ALA A 1 181 ? 2.535 2.225 6.867 1.00 97.38 181 ALA A O 1
ATOM 1330 N N . PRO A 1 182 ? 3.875 0.863 8.049 1.00 96.94 182 PRO A N 1
ATOM 1331 C CA . PRO A 1 182 ? 5.107 1.425 7.526 1.00 96.94 182 PRO A CA 1
ATOM 1332 C C . PRO A 1 182 ? 5.243 1.143 6.025 1.00 96.94 182 PRO A C 1
ATOM 1334 O O . PRO A 1 182 ? 4.997 0.021 5.572 1.00 96.94 182 PRO A O 1
ATOM 1337 N N . VAL A 1 183 ? 5.630 2.157 5.251 1.00 96.69 183 VAL A N 1
ATOM 1338 C CA . VAL A 1 183 ? 5.716 2.082 3.786 1.00 96.69 183 VAL A CA 1
ATOM 1339 C C . VAL A 1 183 ? 6.842 2.969 3.251 1.00 96.69 183 VAL A C 1
ATOM 1341 O O . VAL A 1 183 ? 7.091 4.054 3.776 1.00 96.69 183 VAL A O 1
ATOM 1344 N N . SER A 1 184 ? 7.555 2.518 2.219 1.00 95.25 184 SER A N 1
ATOM 1345 C CA . SER A 1 184 ? 8.643 3.274 1.590 1.00 95.25 184 SER A CA 1
ATOM 1346 C C . SER A 1 184 ? 8.704 3.065 0.081 1.00 95.25 184 SER A C 1
ATOM 1348 O O . SER A 1 184 ? 8.423 1.982 -0.417 1.00 95.25 184 SER A O 1
ATOM 1350 N N . ASP A 1 185 ? 9.139 4.101 -0.627 1.00 91.75 185 ASP A N 1
ATOM 1351 C CA . ASP A 1 185 ? 9.511 4.092 -2.045 1.00 91.75 185 ASP A CA 1
ATOM 1352 C C . ASP A 1 185 ? 11.035 4.270 -2.252 1.00 91.75 185 ASP A C 1
ATOM 1354 O O . ASP A 1 185 ? 11.504 4.583 -3.343 1.00 91.75 185 ASP A O 1
ATOM 1358 N N . GLU A 1 186 ? 11.828 4.087 -1.188 1.00 83.12 186 GLU A N 1
ATOM 1359 C CA . GLU A 1 186 ? 13.272 4.384 -1.151 1.00 83.12 186 GLU A CA 1
ATOM 1360 C C . GLU A 1 186 ? 14.148 3.321 -1.840 1.00 83.12 186 GLU A C 1
ATOM 1362 O O . GLU A 1 186 ? 15.372 3.403 -1.787 1.00 83.12 186 GLU A O 1
ATOM 1367 N N . MET A 1 187 ? 13.571 2.310 -2.500 1.00 81.44 187 MET A N 1
ATOM 1368 C CA . MET A 1 187 ? 14.367 1.331 -3.247 1.00 81.44 187 MET A CA 1
ATOM 1369 C C . MET A 1 187 ? 15.080 2.023 -4.422 1.00 81.44 187 MET A C 1
ATOM 1371 O O . MET A 1 187 ? 14.524 2.187 -5.507 1.00 81.44 187 MET A O 1
ATOM 1375 N N . ASP A 1 188 ? 16.322 2.460 -4.203 1.00 83.62 188 ASP A N 1
ATOM 1376 C CA . ASP A 1 188 ? 17.021 3.351 -5.127 1.00 83.62 188 ASP A CA 1
ATOM 1377 C C . ASP A 1 188 ? 17.828 2.591 -6.184 1.00 83.62 188 ASP A C 1
ATOM 1379 O O . ASP A 1 188 ? 19.055 2.668 -6.263 1.00 83.62 188 ASP A O 1
ATOM 1383 N N . CYS A 1 189 ? 17.128 1.859 -7.056 1.00 91.69 189 CYS A N 1
ATOM 1384 C CA . CYS A 1 189 ? 17.748 1.135 -8.172 1.00 91.69 189 CYS A CA 1
ATOM 1385 C C . CYS A 1 189 ? 18.563 2.059 -9.099 1.00 91.69 189 CYS A C 1
ATOM 1387 O O . CYS A 1 189 ? 19.477 1.609 -9.796 1.00 91.69 189 CYS A O 1
ATOM 1389 N N . ARG A 1 190 ? 18.266 3.365 -9.082 1.00 91.69 190 ARG A N 1
ATOM 1390 C CA . ARG A 1 190 ? 18.991 4.415 -9.809 1.00 91.69 190 ARG A CA 1
ATOM 1391 C C . ARG A 1 190 ? 20.467 4.473 -9.439 1.00 91.69 190 ARG A C 1
ATOM 1393 O O . ARG A 1 190 ? 21.269 4.775 -10.319 1.00 91.69 190 ARG A O 1
ATOM 1400 N N . ALA A 1 191 ? 20.835 4.128 -8.203 1.00 92.44 191 ALA A N 1
ATOM 1401 C CA . ALA A 1 191 ? 22.226 4.109 -7.757 1.00 92.44 191 ALA A CA 1
ATOM 1402 C C . ALA A 1 191 ? 23.132 3.276 -8.680 1.00 92.44 191 ALA A C 1
ATOM 1404 O O . ALA A 1 191 ? 24.305 3.604 -8.853 1.00 92.44 191 ALA A O 1
ATOM 1405 N N . CYS A 1 192 ? 22.586 2.232 -9.316 1.00 95.06 192 CYS A N 1
ATOM 1406 C CA . CYS A 1 192 ? 23.321 1.392 -10.260 1.00 95.06 192 CYS A CA 1
ATOM 1407 C C . CYS A 1 192 ? 22.741 1.386 -11.677 1.00 95.06 192 CYS A C 1
ATOM 1409 O O . CYS A 1 192 ? 23.505 1.184 -12.612 1.00 95.06 192 CYS A O 1
ATOM 1411 N N . HIS A 1 193 ? 21.447 1.634 -11.876 1.00 96.38 193 HIS A N 1
ATOM 1412 C CA . HIS A 1 193 ? 20.812 1.506 -13.196 1.00 96.38 193 HIS A CA 1
ATOM 1413 C C . HIS A 1 193 ? 20.438 2.829 -13.864 1.00 96.38 193 HIS A C 1
ATOM 1415 O O . HIS A 1 193 ? 19.977 2.816 -15.003 1.00 96.38 193 HIS A O 1
ATOM 1421 N N . LYS A 1 194 ? 20.633 3.976 -13.208 1.00 96.06 194 LYS A N 1
ATOM 1422 C CA . LYS A 1 194 ? 20.480 5.270 -13.882 1.00 96.06 194 LYS A CA 1
ATOM 1423 C C . LYS A 1 194 ? 21.555 5.427 -14.957 1.00 96.06 194 LYS A C 1
ATOM 1425 O O . LYS A 1 194 ? 22.715 5.097 -14.727 1.00 96.06 194 LYS A O 1
ATOM 1430 N N . SER A 1 195 ? 21.195 6.003 -16.095 1.00 97.62 195 SER A N 1
ATOM 1431 C CA . SER A 1 195 ? 22.141 6.349 -17.149 1.00 97.62 195 SER A CA 1
ATOM 1432 C C . SER A 1 195 ? 23.301 7.180 -16.586 1.00 97.62 195 SER A C 1
ATOM 1434 O O . SER A 1 195 ? 23.105 8.229 -15.970 1.00 97.62 195 SER A O 1
ATOM 1436 N N . GLY A 1 196 ? 24.525 6.675 -16.757 1.00 96.12 196 GLY A N 1
ATOM 1437 C CA . GLY A 1 196 ? 25.749 7.284 -16.223 1.00 96.12 196 GLY A CA 1
ATOM 1438 C C . GLY A 1 196 ? 26.178 6.836 -14.815 1.00 96.12 196 GLY A C 1
ATOM 1439 O O . GLY A 1 196 ? 27.206 7.314 -14.343 1.00 96.12 196 GLY A O 1
ATOM 1440 N N . SER A 1 197 ? 25.471 5.912 -14.156 1.00 95.12 197 SER A N 1
ATOM 1441 C CA . SER A 1 197 ? 25.811 5.386 -12.813 1.00 95.12 197 SER A CA 1
ATOM 1442 C C . SER A 1 197 ? 27.123 4.583 -12.749 1.00 95.12 197 SER A C 1
ATOM 1444 O O . SER A 1 197 ? 27.718 4.445 -11.683 1.00 95.12 197 SER A O 1
ATOM 1446 N N . GLY A 1 198 ? 27.583 4.043 -13.882 1.00 93.44 198 GLY A N 1
ATOM 1447 C CA . GLY A 1 198 ? 28.826 3.277 -14.000 1.00 93.44 198 GLY A CA 1
ATOM 1448 C C . GLY A 1 198 ? 28.674 1.982 -14.800 1.00 93.44 198 GLY A C 1
ATOM 1449 O O . GLY A 1 198 ? 27.582 1.458 -14.988 1.00 93.44 198 GLY A O 1
ATOM 1450 N N . ALA A 1 199 ? 29.794 1.430 -15.270 1.00 93.38 199 ALA A N 1
ATOM 1451 C CA . ALA A 1 199 ? 29.788 0.297 -16.200 1.00 93.38 199 ALA A CA 1
ATOM 1452 C C . ALA A 1 199 ? 29.121 -0.981 -15.651 1.00 93.38 199 ALA A C 1
ATOM 1454 O O . ALA A 1 199 ? 28.667 -1.806 -16.435 1.00 93.38 199 ALA A O 1
ATOM 1455 N N . ALA A 1 200 ? 29.041 -1.145 -14.325 1.00 90.69 200 ALA A N 1
ATOM 1456 C CA . ALA A 1 200 ? 28.467 -2.337 -13.700 1.00 90.69 200 ALA A CA 1
ATOM 1457 C C . ALA A 1 200 ? 26.964 -2.519 -13.986 1.00 90.69 200 ALA A C 1
ATOM 1459 O O . ALA A 1 200 ? 26.504 -3.655 -14.067 1.00 90.69 200 ALA A O 1
ATOM 1460 N N . GLY A 1 201 ? 26.212 -1.423 -14.144 1.00 91.56 201 GLY A N 1
ATOM 1461 C CA . GLY A 1 201 ? 24.777 -1.463 -14.447 1.00 91.56 201 GLY A CA 1
ATOM 1462 C C . GLY A 1 201 ? 24.429 -1.167 -15.906 1.00 91.56 201 GLY A C 1
ATOM 1463 O O . GLY A 1 201 ? 23.246 -1.126 -16.236 1.00 91.56 201 GLY A O 1
ATOM 1464 N N . MET A 1 202 ? 25.432 -0.932 -16.761 1.00 96.31 202 MET A N 1
ATOM 1465 C CA . MET A 1 202 ? 25.234 -0.490 -18.141 1.00 96.31 202 MET A CA 1
ATOM 1466 C C . MET A 1 202 ? 24.884 -1.672 -19.058 1.00 96.31 202 MET A C 1
ATOM 1468 O O . MET A 1 202 ? 25.669 -2.623 -19.117 1.00 96.31 202 MET A O 1
ATOM 1472 N N . PRO A 1 203 ? 23.772 -1.607 -19.818 1.00 96.69 203 PRO A N 1
ATOM 1473 C CA . PRO A 1 203 ? 23.508 -2.556 -20.897 1.00 96.69 203 PRO A CA 1
ATOM 1474 C C . PRO A 1 203 ? 24.638 -2.550 -21.939 1.00 96.69 203 PRO A C 1
ATOM 1476 O O . PRO A 1 203 ? 25.257 -1.512 -22.194 1.00 96.69 203 PRO A O 1
ATOM 1479 N N . ALA A 1 204 ? 24.907 -3.686 -22.578 1.00 9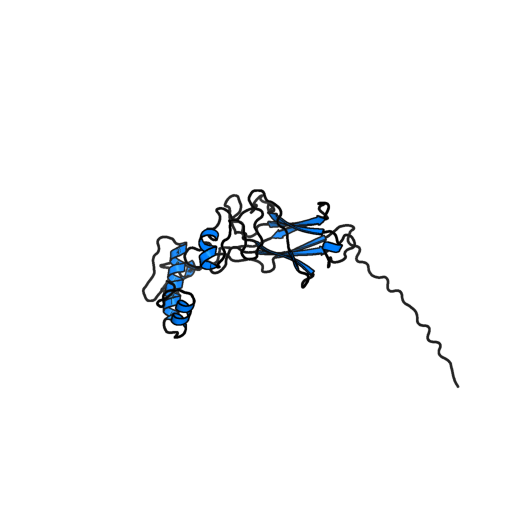5.69 204 ALA A N 1
ATOM 1480 C CA . ALA A 1 204 ? 25.955 -3.833 -23.590 1.00 95.69 204 ALA A CA 1
ATOM 1481 C C . ALA A 1 204 ? 25.756 -2.878 -24.776 1.00 95.69 204 ALA A C 1
ATOM 1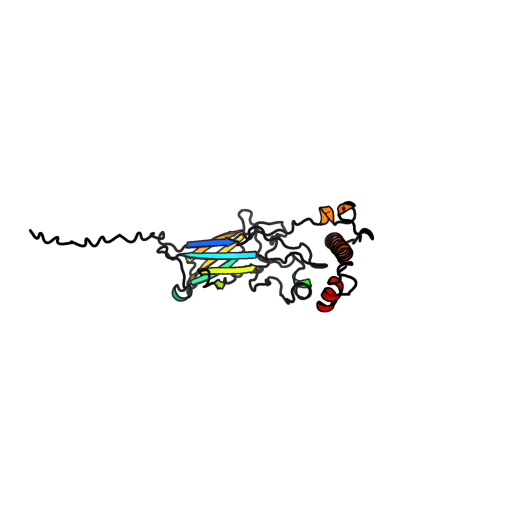483 O O . ALA A 1 204 ? 26.727 -2.369 -25.339 1.00 95.69 204 ALA A O 1
ATOM 1484 N N . ALA A 1 205 ? 24.501 -2.593 -25.126 1.00 94.06 205 ALA A N 1
ATOM 1485 C CA . ALA A 1 205 ? 24.152 -1.635 -26.171 1.00 94.06 205 ALA A CA 1
ATOM 1486 C C . ALA A 1 205 ? 24.082 -0.168 -25.680 1.00 94.06 205 ALA A C 1
ATOM 1488 O O . ALA A 1 205 ? 23.646 0.717 -26.421 1.00 94.06 205 ALA A O 1
ATOM 1489 N N . GLY A 1 206 ? 24.536 0.092 -24.451 1.00 96.81 206 GLY A N 1
ATOM 1490 C CA . GLY A 1 206 ? 24.622 1.408 -23.827 1.00 96.81 206 GLY A CA 1
ATOM 1491 C C . GLY A 1 206 ? 23.379 1.816 -23.034 1.00 96.81 206 GLY A C 1
ATOM 1492 O O . GLY A 1 206 ? 22.341 1.152 -23.038 1.00 96.81 206 GLY A O 1
ATOM 1493 N N . TRP A 1 207 ? 23.502 2.953 -22.351 1.00 97.88 207 TRP A N 1
ATOM 1494 C CA . TRP A 1 207 ? 22.428 3.581 -21.583 1.00 97.88 207 TRP A CA 1
ATOM 1495 C C . TRP A 1 207 ? 21.262 4.054 -22.460 1.00 97.88 207 TRP A C 1
ATOM 1497 O O . TRP A 1 207 ? 21.477 4.552 -23.566 1.00 97.88 207 TRP A O 1
ATOM 1507 N N . VAL A 1 208 ? 20.037 3.943 -21.943 1.00 97.81 208 VAL A N 1
ATOM 1508 C CA . VAL A 1 208 ? 18.814 4.415 -22.611 1.00 97.81 208 VAL A CA 1
ATOM 1509 C C . VAL A 1 208 ? 18.742 5.946 -22.646 1.00 97.81 208 VAL A C 1
ATOM 1511 O O . VAL A 1 208 ? 18.384 6.499 -23.682 1.00 97.81 208 VAL A O 1
ATOM 1514 N N . ASN A 1 209 ? 19.165 6.633 -21.577 1.00 97.38 209 ASN A N 1
ATOM 1515 C CA . ASN A 1 209 ? 19.109 8.095 -21.426 1.00 97.38 209 ASN A CA 1
ATOM 1516 C C . ASN A 1 209 ? 17.687 8.675 -21.591 1.00 97.38 209 ASN A C 1
ATOM 1518 O O . ASN A 1 209 ? 17.497 9.668 -22.298 1.00 97.38 209 ASN A O 1
ATOM 1522 N N . ASP A 1 210 ? 16.684 8.060 -20.954 1.00 98.00 210 ASP A N 1
ATOM 1523 C CA . ASP A 1 210 ? 15.326 8.625 -20.916 1.00 98.00 210 ASP A CA 1
ATOM 1524 C C . ASP A 1 210 ? 15.345 9.941 -20.110 1.00 98.00 210 ASP A C 1
ATOM 1526 O O . ASP A 1 210 ? 16.045 10.072 -19.103 1.00 98.00 210 ASP A O 1
ATOM 1530 N N . ALA A 1 211 ? 14.600 10.948 -20.572 1.00 96.69 211 ALA A N 1
ATOM 1531 C CA . ALA A 1 211 ? 14.544 12.254 -19.918 1.00 96.69 211 ALA A CA 1
ATOM 1532 C C . ALA A 1 211 ? 13.798 12.209 -18.574 1.00 96.69 211 ALA A C 1
ATOM 1534 O O . ALA A 1 211 ? 14.026 13.062 -17.714 1.00 96.69 211 ALA A O 1
ATOM 1535 N N . ASN A 1 212 ? 12.900 11.238 -18.396 1.00 95.69 212 ASN A N 1
ATOM 1536 C CA . ASN A 1 212 ? 12.236 10.974 -17.131 1.00 95.69 212 ASN A CA 1
ATOM 1537 C C . ASN A 1 212 ? 13.100 10.016 -16.306 1.00 95.69 212 ASN A C 1
ATOM 1539 O O . ASN A 1 212 ? 13.274 8.847 -16.654 1.00 95.69 212 ASN A O 1
ATOM 1543 N N . ASP A 1 213 ? 13.601 10.503 -15.175 1.00 92.12 213 ASP A N 1
ATOM 1544 C CA . ASP A 1 213 ? 14.488 9.746 -14.300 1.00 92.12 213 ASP A CA 1
ATOM 1545 C C . ASP A 1 213 ? 13.835 8.488 -13.722 1.00 92.12 213 ASP A C 1
ATOM 1547 O O . ASP A 1 213 ? 14.532 7.496 -13.523 1.00 92.12 213 ASP A O 1
ATOM 1551 N N . LYS A 1 214 ? 12.514 8.482 -13.514 1.00 93.50 214 LYS A N 1
ATOM 1552 C CA . LYS A 1 214 ? 11.763 7.306 -13.058 1.00 93.50 214 LYS A CA 1
ATOM 1553 C C . LYS A 1 214 ? 11.628 6.229 -14.128 1.00 93.50 214 LYS A C 1
ATOM 1555 O O . LYS A 1 214 ? 11.515 5.052 -13.784 1.00 93.50 214 LYS A O 1
ATOM 1560 N N . ARG A 1 215 ? 11.671 6.610 -15.407 1.00 96.38 215 ARG A N 1
ATOM 1561 C CA . ARG A 1 215 ? 11.669 5.674 -16.540 1.00 96.38 215 ARG A CA 1
ATOM 1562 C C . ARG A 1 215 ? 13.071 5.193 -16.875 1.00 96.38 215 ARG A C 1
ATOM 1564 O O . ARG A 1 215 ? 13.251 4.006 -17.116 1.00 96.38 215 ARG A O 1
ATOM 1571 N N . ASP A 1 216 ? 14.055 6.086 -16.854 1.00 97.50 216 ASP A N 1
ATOM 1572 C CA . ASP A 1 216 ? 15.419 5.826 -17.323 1.00 97.50 216 ASP A CA 1
ATOM 1573 C C . ASP A 1 216 ? 16.035 4.573 -16.696 1.00 97.50 216 ASP A C 1
ATOM 1575 O O . ASP A 1 216 ? 16.400 3.632 -17.402 1.00 97.50 216 ASP A O 1
ATOM 1579 N N . PHE A 1 217 ? 16.083 4.505 -15.363 1.00 95.88 217 PHE A N 1
ATOM 1580 C CA . PHE A 1 217 ? 16.678 3.345 -14.705 1.00 95.88 217 PHE A CA 1
ATOM 1581 C C . PHE A 1 217 ? 15.861 2.065 -14.918 1.00 95.88 217 PHE A C 1
ATOM 1583 O O . PHE A 1 217 ? 16.444 0.989 -15.024 1.00 95.88 217 PHE A O 1
ATOM 1590 N N . ARG A 1 218 ? 14.527 2.165 -15.010 1.00 96.94 218 ARG A N 1
ATOM 1591 C CA . ARG A 1 218 ? 13.647 1.013 -15.248 1.00 96.94 218 ARG A CA 1
ATOM 1592 C C . ARG A 1 218 ? 13.863 0.438 -16.646 1.00 96.94 218 ARG A C 1
ATOM 1594 O O . ARG A 1 218 ? 14.020 -0.767 -16.808 1.00 96.94 218 ARG A O 1
ATOM 1601 N N . LEU A 1 219 ? 13.963 1.302 -17.646 1.00 97.75 219 LEU A N 1
ATOM 1602 C CA . LEU A 1 219 ? 14.268 0.921 -19.021 1.00 97.75 219 LEU A CA 1
ATOM 1603 C C . LEU A 1 219 ? 15.673 0.318 -19.149 1.00 97.75 219 LEU A C 1
ATOM 1605 O O . LEU A 1 219 ? 15.841 -0.703 -19.809 1.00 97.75 219 LEU A O 1
ATOM 1609 N N . ASN A 1 220 ? 16.672 0.879 -18.461 1.00 97.94 220 ASN A N 1
ATOM 1610 C CA . ASN A 1 220 ? 18.005 0.274 -18.387 1.00 97.94 220 ASN A CA 1
ATOM 1611 C C . ASN A 1 220 ? 17.977 -1.118 -17.732 1.00 97.94 220 ASN A C 1
ATOM 1613 O O . ASN A 1 220 ? 18.677 -2.018 -18.196 1.00 97.94 220 ASN A O 1
ATOM 1617 N N . ILE A 1 221 ? 17.167 -1.312 -16.684 1.00 96.94 221 ILE A N 1
ATOM 1618 C CA . ILE A 1 221 ? 16.965 -2.624 -16.050 1.00 96.94 221 ILE A CA 1
ATOM 1619 C C . ILE A 1 221 ? 16.350 -3.614 -17.036 1.00 96.94 221 ILE A C 1
ATOM 1621 O O . ILE A 1 221 ? 16.893 -4.706 -17.174 1.00 96.94 221 ILE A O 1
ATOM 1625 N N . LEU A 1 222 ? 15.265 -3.254 -17.733 1.00 97.19 222 LEU A N 1
ATOM 1626 C CA . LEU A 1 222 ? 14.623 -4.151 -18.703 1.00 97.19 222 LEU A CA 1
ATOM 1627 C C . LEU A 1 222 ? 15.565 -4.502 -19.853 1.00 97.19 222 LEU A C 1
ATOM 1629 O O . LEU A 1 222 ? 15.703 -5.671 -20.199 1.00 97.19 222 LEU A O 1
ATOM 1633 N N . ARG A 1 223 ? 16.308 -3.520 -20.370 1.00 97.44 223 ARG A N 1
ATOM 1634 C CA . ARG A 1 223 ? 17.291 -3.758 -21.428 1.00 97.44 223 ARG A CA 1
ATOM 1635 C C . ARG A 1 223 ? 18.381 -4.728 -20.979 1.00 97.44 223 ARG A C 1
ATOM 1637 O O . ARG A 1 223 ? 18.693 -5.678 -21.691 1.00 97.44 223 ARG A O 1
ATOM 1644 N N . LEU A 1 224 ? 18.940 -4.527 -19.784 1.00 96.44 224 LEU A N 1
ATOM 1645 C CA . LEU A 1 224 ? 19.938 -5.442 -19.230 1.00 96.44 224 LEU A CA 1
ATOM 1646 C C . LEU A 1 224 ? 19.332 -6.823 -18.934 1.00 96.44 224 LEU A C 1
ATOM 1648 O O . LEU A 1 224 ? 19.985 -7.838 -19.158 1.00 96.44 224 LEU A O 1
ATOM 1652 N N . HIS A 1 225 ? 18.093 -6.881 -18.450 1.00 96.31 225 HIS A N 1
ATOM 1653 C CA . HIS A 1 225 ? 17.364 -8.126 -18.228 1.00 96.31 225 HIS A CA 1
ATOM 1654 C C . HIS A 1 225 ? 17.222 -8.928 -19.528 1.00 96.31 225 HIS A C 1
ATOM 1656 O O . HIS A 1 225 ? 17.548 -10.118 -19.547 1.00 96.31 225 HIS A O 1
ATOM 1662 N N . ASP A 1 226 ? 16.805 -8.287 -20.617 1.00 96.81 226 ASP A N 1
ATOM 1663 C CA . ASP A 1 226 ? 16.669 -8.922 -21.929 1.00 96.81 226 ASP A CA 1
ATOM 1664 C C . ASP A 1 226 ? 18.017 -9.427 -22.444 1.00 96.81 226 ASP A C 1
ATOM 1666 O O . ASP A 1 226 ? 18.133 -10.584 -22.848 1.00 96.81 226 ASP A O 1
ATOM 1670 N N . GLU A 1 227 ? 19.073 -8.616 -22.332 1.00 95.12 227 GLU A N 1
ATOM 1671 C CA . GLU A 1 227 ? 20.438 -9.015 -22.694 1.00 95.12 227 GLU A CA 1
ATOM 1672 C C . GLU A 1 227 ? 20.906 -10.265 -21.932 1.00 95.12 227 GLU A C 1
ATOM 1674 O O . GLU A 1 227 ? 21.542 -11.149 -22.512 1.00 95.12 227 GLU A O 1
ATOM 1679 N N . LYS A 1 228 ? 20.591 -10.371 -20.634 1.00 94.69 228 LYS A N 1
ATOM 1680 C CA . LYS A 1 228 ? 20.957 -11.540 -19.815 1.00 94.69 228 LYS A CA 1
ATOM 1681 C C . LYS A 1 228 ? 20.126 -12.778 -20.145 1.00 94.69 228 LYS A C 1
ATOM 1683 O O . LYS A 1 228 ? 20.617 -13.889 -19.942 1.00 94.69 228 LYS A O 1
ATOM 1688 N N . ASN A 1 229 ? 18.911 -12.606 -20.659 1.00 96.19 229 ASN A N 1
ATOM 1689 C CA . ASN A 1 229 ? 17.999 -13.705 -20.972 1.00 96.19 229 ASN A CA 1
ATOM 1690 C C . ASN A 1 229 ? 17.975 -14.105 -22.453 1.00 96.19 229 ASN A C 1
ATOM 1692 O O . ASN A 1 229 ? 17.441 -15.165 -22.768 1.00 96.19 229 ASN A O 1
ATOM 1696 N N . ALA A 1 230 ? 18.600 -13.347 -23.357 1.00 91.69 230 ALA A N 1
ATOM 1697 C CA . ALA A 1 230 ? 18.602 -13.627 -24.797 1.00 91.69 230 ALA A CA 1
ATOM 1698 C C . ALA A 1 230 ? 19.111 -15.039 -25.164 1.00 91.69 230 ALA A C 1
ATOM 1700 O O . ALA A 1 230 ? 18.673 -15.627 -26.150 1.00 91.69 230 ALA A O 1
ATOM 1701 N N . GLY A 1 231 ? 20.027 -15.604 -24.368 1.00 93.06 231 GLY A N 1
ATOM 1702 C CA . GLY A 1 231 ? 20.541 -16.968 -24.555 1.00 93.06 231 GLY A CA 1
ATOM 1703 C C . GLY A 1 231 ? 19.689 -18.076 -23.923 1.00 93.06 231 GLY A C 1
ATOM 1704 O O . GLY A 1 231 ? 20.000 -19.254 -24.096 1.00 93.06 231 GLY A O 1
ATOM 1705 N N . ASN A 1 232 ? 18.647 -17.732 -23.164 1.00 96.19 232 ASN A N 1
ATOM 1706 C CA . ASN A 1 232 ? 17.790 -18.696 -22.487 1.00 96.19 232 ASN A CA 1
ATOM 1707 C C . ASN A 1 232 ? 16.696 -19.197 -23.452 1.00 96.19 232 ASN A C 1
ATOM 1709 O O . ASN A 1 232 ? 15.818 -18.417 -23.827 1.00 96.19 232 ASN A O 1
ATOM 1713 N N . PRO A 1 233 ? 16.669 -20.497 -23.812 1.00 96.44 233 PRO A N 1
ATOM 1714 C CA . PRO A 1 233 ? 15.693 -21.031 -24.765 1.00 96.44 233 PRO A CA 1
ATOM 1715 C C . PRO A 1 233 ? 14.241 -20.957 -24.267 1.00 96.44 233 PRO A C 1
ATOM 1717 O O . PRO A 1 233 ? 13.320 -21.128 -25.062 1.00 96.44 233 PRO A O 1
ATOM 1720 N N . LEU A 1 234 ? 14.020 -20.710 -22.971 1.00 96.56 234 LEU A N 1
ATOM 1721 C CA . LEU A 1 234 ? 12.689 -20.549 -22.384 1.00 96.56 234 LEU A CA 1
ATOM 1722 C C . LEU A 1 234 ? 12.169 -19.108 -22.437 1.00 96.56 234 LEU A C 1
ATOM 1724 O O . LEU A 1 234 ? 10.977 -18.906 -22.215 1.00 96.56 234 LEU A O 1
ATOM 1728 N N . TYR A 1 235 ? 13.018 -18.117 -22.728 1.00 96.44 235 TYR A N 1
ATOM 1729 C CA . TYR A 1 235 ? 12.637 -16.713 -22.581 1.00 96.44 235 TYR A CA 1
ATOM 1730 C C . TYR A 1 235 ? 11.605 -16.264 -23.620 1.00 96.44 235 TYR A C 1
ATOM 1732 O O . TYR A 1 235 ? 10.491 -15.894 -23.257 1.00 96.44 235 TYR A O 1
ATOM 1740 N N . ALA A 1 236 ? 11.919 -16.390 -24.912 1.00 95.56 236 ALA A N 1
ATOM 1741 C CA . ALA A 1 236 ? 10.996 -16.012 -25.984 1.00 95.56 236 ALA A CA 1
ATOM 1742 C C . ALA A 1 236 ? 9.647 -16.772 -25.937 1.00 95.56 236 ALA A C 1
ATOM 1744 O O . ALA A 1 236 ? 8.606 -16.129 -26.092 1.00 95.56 236 ALA A O 1
ATOM 1745 N N . PRO A 1 237 ? 9.600 -18.097 -25.664 1.00 96.50 237 PRO A N 1
ATOM 1746 C CA . PRO A 1 237 ? 8.331 -18.795 -25.447 1.00 96.50 237 PRO A CA 1
ATOM 1747 C C . PRO A 1 237 ? 7.512 -18.243 -24.274 1.00 96.50 237 PRO A C 1
ATOM 1749 O O . PRO A 1 237 ? 6.291 -18.137 -24.389 1.00 96.50 237 PRO A O 1
ATOM 1752 N N . ALA A 1 238 ? 8.160 -17.886 -23.160 1.00 95.94 238 ALA A N 1
ATOM 1753 C CA . ALA A 1 238 ? 7.476 -17.318 -22.000 1.00 95.94 238 ALA A CA 1
ATOM 1754 C C . ALA A 1 238 ? 6.886 -15.934 -22.309 1.00 95.94 238 ALA A C 1
ATOM 1756 O O . ALA A 1 238 ? 5.733 -15.678 -21.963 1.00 95.94 238 ALA A O 1
ATOM 1757 N N . LEU A 1 239 ? 7.633 -15.078 -23.018 1.00 95.50 239 LEU A N 1
ATOM 1758 C CA . LEU A 1 239 ? 7.146 -13.772 -23.474 1.00 95.50 239 LEU A CA 1
ATOM 1759 C C . LEU A 1 239 ? 5.919 -13.920 -24.375 1.00 95.50 239 LEU A C 1
ATOM 1761 O O . LEU A 1 239 ? 4.887 -13.307 -24.109 1.00 95.50 239 LEU A O 1
ATOM 1765 N N . ALA A 1 240 ? 5.987 -14.800 -25.376 1.00 95.00 240 ALA A N 1
ATOM 1766 C CA . ALA A 1 240 ? 4.871 -15.049 -26.285 1.00 95.00 240 ALA A CA 1
ATOM 1767 C C . ALA A 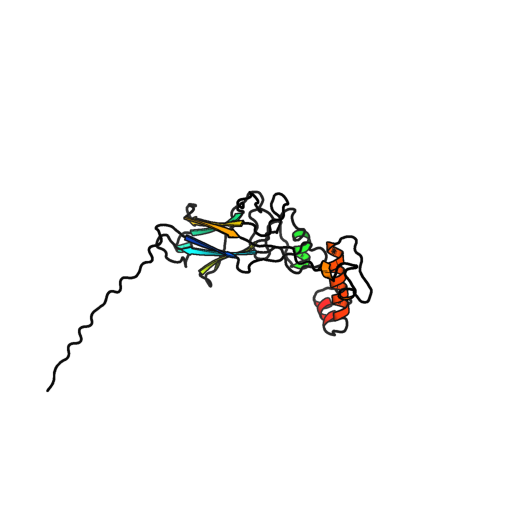1 240 ? 3.627 -15.585 -25.554 1.00 95.00 240 ALA A C 1
ATOM 1769 O O . ALA A 1 240 ? 2.511 -15.156 -25.843 1.00 95.00 240 ALA A O 1
ATOM 1770 N N . ALA A 1 241 ? 3.806 -16.487 -24.581 1.00 95.06 241 ALA A N 1
ATOM 1771 C CA . ALA A 1 241 ? 2.707 -17.008 -23.765 1.00 95.06 241 ALA A CA 1
ATOM 1772 C C . ALA A 1 241 ? 2.034 -15.922 -22.906 1.00 95.06 241 ALA A C 1
ATOM 1774 O O . ALA A 1 241 ? 0.838 -16.012 -22.636 1.00 95.06 241 ALA A O 1
ATOM 1775 N N . ALA A 1 242 ? 2.790 -14.898 -22.509 1.00 90.75 242 ALA A N 1
ATOM 1776 C CA . ALA A 1 242 ? 2.298 -13.731 -21.783 1.00 90.75 242 ALA A CA 1
ATOM 1777 C C . ALA A 1 242 ? 1.842 -12.576 -22.702 1.00 90.75 242 ALA A C 1
ATOM 1779 O O . ALA A 1 242 ? 1.375 -11.555 -22.204 1.00 90.75 242 ALA A O 1
ATOM 1780 N N . GLY A 1 243 ? 1.937 -12.729 -24.030 1.00 92.19 243 GLY A N 1
ATOM 1781 C CA . GLY A 1 243 ? 1.521 -11.715 -25.006 1.00 92.19 243 GLY A CA 1
ATOM 1782 C C . GLY A 1 243 ? 2.530 -10.585 -25.247 1.00 92.19 243 GLY A C 1
ATOM 1783 O O . GLY A 1 243 ? 2.159 -9.567 -25.828 1.00 92.19 243 GLY A O 1
ATOM 1784 N N . PHE A 1 244 ? 3.786 -10.749 -24.826 1.00 93.25 244 PHE A N 1
ATOM 1785 C CA . PHE A 1 244 ? 4.874 -9.803 -25.085 1.00 93.25 244 PHE A CA 1
ATOM 1786 C C . PHE A 1 244 ? 5.607 -10.100 -26.402 1.00 93.25 244 PHE A C 1
ATOM 1788 O O . PHE A 1 244 ? 5.473 -11.180 -26.985 1.00 93.25 244 PHE A O 1
ATOM 1795 N N . ALA A 1 245 ? 6.399 -9.126 -26.864 1.00 93.25 245 ALA A N 1
ATOM 1796 C CA . ALA A 1 245 ? 7.314 -9.305 -27.986 1.00 93.25 245 ALA A CA 1
ATOM 1797 C C . ALA A 1 245 ? 8.329 -10.413 -27.668 1.00 93.25 245 ALA A C 1
ATOM 1799 O O . ALA A 1 245 ? 8.775 -10.557 -26.535 1.00 93.25 245 ALA A O 1
ATOM 1800 N N . SER A 1 246 ? 8.704 -11.211 -28.666 1.00 91.62 246 SER A N 1
ATOM 1801 C CA . SER A 1 246 ? 9.656 -12.316 -28.474 1.00 91.62 246 SER A CA 1
ATOM 1802 C C . SER A 1 246 ? 11.089 -11.843 -28.216 1.00 91.62 246 SER A C 1
ATOM 1804 O O . SER A 1 246 ? 11.923 -12.604 -27.727 1.00 91.62 246 SER A O 1
ATOM 1806 N N . GLU A 1 247 ? 11.358 -10.592 -28.575 1.00 88.75 247 GLU A N 1
ATOM 1807 C CA . GLU A 1 247 ? 12.641 -9.914 -28.528 1.00 88.75 247 GLU A CA 1
ATOM 1808 C C . GLU A 1 247 ? 13.006 -9.441 -27.115 1.00 88.75 247 GLU A C 1
ATOM 1810 O O . GLU A 1 247 ? 14.194 -9.286 -26.832 1.00 88.75 247 GLU A O 1
ATOM 1815 N N . GLY A 1 248 ? 12.021 -9.244 -26.230 1.00 94.50 248 GLY A N 1
ATOM 1816 C CA . GLY A 1 248 ? 12.256 -8.748 -24.876 1.00 94.50 248 GLY A CA 1
ATOM 1817 C C . GLY A 1 248 ? 11.084 -7.978 -24.267 1.00 94.50 248 GLY A C 1
ATOM 1818 O O . GLY A 1 248 ? 9.991 -7.913 -24.833 1.00 94.50 248 GLY A O 1
ATOM 1819 N N . LEU A 1 249 ? 11.337 -7.416 -23.085 1.00 94.06 249 LEU A N 1
ATOM 1820 C CA . LEU A 1 249 ? 10.418 -6.572 -22.318 1.00 94.06 249 LEU A CA 1
ATOM 1821 C C . LEU A 1 249 ? 10.728 -5.071 -22.450 1.00 94.06 249 LEU A C 1
ATOM 1823 O O . LEU A 1 249 ? 9.872 -4.264 -22.091 1.00 94.06 249 LEU A O 1
ATOM 1827 N N . TYR A 1 250 ? 11.933 -4.702 -22.902 1.00 93.62 250 TYR A N 1
ATOM 1828 C CA . TYR A 1 250 ? 12.339 -3.316 -23.169 1.00 93.62 250 TYR A CA 1
ATOM 1829 C C . TYR A 1 250 ? 11.710 -2.738 -24.445 1.00 93.62 250 TYR A C 1
ATOM 1831 O O . TYR A 1 250 ? 11.694 -3.438 -25.483 1.00 93.62 250 TYR A O 1
#

Secondary structure (DSSP, 8-state):
----------------------SS-EEEEEESSSSEE--S--SS--S--S--EEEEEEE-TTSPBPS-TTTTTEEEEEEEE--TTS------TTS-SHHHHHHHHHS----TTB-TTS-B--TTTTPPEEPEEETTTTEEEEE-----SB-TTS-B-SS-EEEEEEEETT--EEEEEEEE--EE----THHHHSTTS-GGG--TT-----SSHHHHHHHHHHHHHHHHHTT-TTHHHHHHHTT--TT---

pLDDT: mean 91.72, std 14.52, range [39.09, 98.88]

Foldseek 3Di:
DDDDDDDDPDPDPDPPPQPAQQQAKDKDKAWDPAAAEWAQAPPQHTPDAQWTKMKMWIAGNSRHTDLDCVVVQKWKWKFFDADPVRFTAQFCPPRYPCQVCCCVHPVDNDDGQAFPVGWGRCPPVRNITTFPQDNVVSITMDTGGRTELATPVRDGHQFTKMKMFMAGNVGDTRYIDIYTRGYDNPPPLCCQQAAPNDDVLAQPVGFPPDPDRSVRSSVSVFNNVLVVCVPPPVQLVVCVVVVHHSSTSD

Nearest PDB structures (foldseek):
  3q06-assembly1_A  TM=4.949E-01  e=5.604E-03  Homo sapiens
  3d07-assembly2_B  TM=4.582E-01  e=8.602E-03  Homo sapiens
  6dbs-assembly1_B  TM=3.964E-01  e=3.604E-01  Chlamydomonas reinhardtii
  6dbs-assembly1_A  TM=3.952E-01  e=3.390E-01  Chlamydomonas reinhardtii
  3s9j-assembly1_A  TM=2.259E-01  e=1.438E-01  Phocaeicola vulgatus ATCC 8482

Radius of gyration: 26.42 Å; Cα contacts (8 Å, |Δi|>4): 517; chains: 1; bounding box: 55×77×86 Å

Solvent-accessible surface area (backbone atoms only — not comparable to full-atom values): 14058 Å² total; per-residue (Å²): 142,85,82,84,80,83,81,79,83,79,82,76,80,72,76,79,82,70,61,72,25,88,72,42,39,43,55,53,65,47,52,83,82,56,72,31,61,25,57,84,55,43,91,83,58,74,92,36,63,54,34,41,42,39,38,36,38,45,26,41,34,59,48,49,72,51,76,48,47,73,86,69,38,46,49,44,29,36,26,50,26,60,44,99,88,64,55,32,43,26,46,33,72,93,73,61,56,50,60,83,31,28,43,82,78,68,74,37,91,48,59,83,28,52,18,94,64,78,23,48,39,28,29,94,80,44,43,70,35,76,40,45,80,37,79,92,75,45,32,31,40,36,42,21,25,27,55,56,35,41,26,73,86,73,44,86,34,48,65,36,32,34,31,40,37,34,23,36,80,88,65,48,77,56,28,66,44,77,33,56,57,27,20,38,53,77,81,62,59,46,71,42,24,24,62,86,52,46,77,91,42,47,28,95,92,47,64,72,67,48,90,49,71,80,49,18,18,52,48,23,46,33,44,36,50,32,66,73,38,71,84,41,90,63,44,38,60,52,28,48,76,72,74,44,54,61,87,39,86,96

Mean predicted aligned error: 7.22 Å

Sequence (250 aa):
MKSNLHLIAALTLLPALGFAGGGQWTVVAWNNLGMHCMDDDYSVFSILPPFNTINAQVMDAAGHLITDPMAAGITVTYEAAANPDGSINTTSFGKTNFYDYAAVLFGANLNVDQGLAGKSMPGAANTPQTMTWDAGMNWFEAAGIPITPTDDGGQRNPYPLLRVVVKSTGGSVLASTDIVAPVSDEMDCRACHKSGSGAAGMPAAGWVNDANDKRDFRLNILRLHDEKNAGNPLYAPALAAAGFASEGLY